Protein AF-A0A3F2UZN9-F1 (afdb_monomer)

Nearest PDB structures (foldseek):
  1ez3-assembly1_A  TM=3.327E-01  e=1.842E+00  Rattus norvegicus

Foldseek 3Di:
DDDPPPPPPFFPVVVVVQAGDDKAQPAKQFQDDVVCCVPPVPVSVVSVVPPPPQEDAQAASPPRDGDRIWGWMAHPVRRIYTHDLVVQVVRPPPVRNVNSVVRVVVVVVVVVVVVVVVVVVVQQVVCCVVPVRDHPVRVVVVVVVVVVVVLQVLLQVLLVLLCVLCVLLLVLLVVVPDPLSVVQSVSSSSNNQDDDPSLVVSLQSQLQSQLCVVPVDNDDDSSVVSSVVSSVSSVVSSVVSVVSSVVVVVPDPPD

Radius of gyration: 41.92 Å; Cα contacts (8 Å, |Δi|>4): 288; chains: 1; bounding box: 76×66×99 Å

Solvent-accessible surface area (backbone atoms only — not comparable to full-atom values): 13919 Å² total; per-residue (Å²): 136,83,79,78,82,71,79,76,75,78,52,72,53,42,81,69,68,60,38,44,72,72,63,41,58,79,41,66,50,65,62,77,60,68,69,44,43,75,79,37,49,66,61,38,50,56,58,57,68,68,57,63,87,75,54,56,73,49,44,17,78,84,78,65,47,78,32,54,56,22,38,32,34,37,19,70,73,68,37,49,39,17,31,35,69,67,62,48,58,72,62,73,47,64,69,40,39,54,46,42,52,50,41,46,50,51,57,51,49,53,51,54,49,51,53,52,52,52,53,52,47,53,52,49,51,51,35,14,69,73,55,82,70,31,40,71,67,58,50,50,48,54,51,49,52,49,51,51,50,51,52,49,52,49,28,41,52,46,5,59,73,31,41,79,62,44,38,71,50,39,54,44,28,58,72,67,71,42,70,70,31,47,54,49,36,52,35,42,50,35,45,48,77,69,57,74,71,57,32,54,49,54,29,49,52,33,6,51,50,53,15,28,69,76,63,76,33,94,63,58,70,70,24,55,55,39,23,54,53,41,28,53,52,44,52,49,32,53,52,51,36,49,52,53,51,57,56,53,61,73,68,52,76,89,124

Mean predicted aligned error: 7.28 Å

Sequence (255 aa):
MSVTDSKSRVHRWELQGLGRGPFRCEGVFRIPDRALAEWNPLAYQAELQKIPMGFGVGTCAVCGMSLVNNFLIRSTCGNTFSVGCECVKKTGDYSLIKAADLMNFVAVGERRRKAREDERQARLDQQRANNGGLTDWELQQQQLEKQQAEELNEKVRRGQAIAVVIRPIVDALSQDGGGFCKDMADLLGLGELPNGRALDICVAIYGKRDALSRTGKSRGRLYSEAKVVSKSQARQWFSEAQLILEHLDLSSPVK

Secondary structure (DSSP, 8-state):
-----------TTTTTTS--S--EEEEEEEPPPHHHHHH-HHHHHHHHTTSPTT---SB-TTT--B-SEEEEEE-TTS-EEEE-HHHHHTT--HHHHHHHHHHHHHHHHHHHHHHHHHHHHHHHHHHHHHTTT--HHHHHHHHHHHHHHHHHHHHHHHHHHHHHHHHHHHHHHHTT--HHHHHHHHHHHTT----HHHHHHHHHHHHHHHHHHHHS-SSSHHHHHHHHHHHHHHHHHHHHHHHHHHHHHHHS---

pLDDT: mean 93.85, std 9.83, range [37.38, 98.44]

Structure (mmCIF, N/CA/C/O backbone):
data_AF-A0A3F2UZN9-F1
#
_entry.id   AF-A0A3F2UZN9-F1
#
loop_
_atom_site.group_PDB
_atom_site.id
_atom_site.type_symbol
_atom_site.label_atom_id
_atom_site.label_alt_id
_atom_site.label_comp_id
_atom_site.label_asym_id
_atom_site.label_entity_id
_atom_site.label_seq_id
_atom_site.pdbx_PDB_ins_code
_atom_site.Cartn_x
_atom_site.Cartn_y
_atom_site.Cartn_z
_atom_site.occupancy
_atom_site.B_iso_or_equiv
_atom_site.auth_seq_id
_atom_site.auth_comp_id
_atom_site.auth_asym_id
_atom_site.auth_atom_id
_atom_site.pdbx_PDB_model_num
ATOM 1 N N . MET A 1 1 ? 18.667 47.718 -46.533 1.00 40.81 1 MET A N 1
ATOM 2 C CA . MET A 1 1 ? 18.654 46.601 -45.564 1.00 40.81 1 MET A CA 1
ATOM 3 C C . MET A 1 1 ? 19.395 45.442 -46.206 1.00 40.81 1 MET A C 1
ATOM 5 O O . MET A 1 1 ? 18.828 44.736 -47.028 1.00 40.81 1 MET A O 1
ATOM 9 N N . SER A 1 2 ? 20.699 45.357 -45.961 1.00 37.38 2 SER A N 1
ATOM 10 C CA . SER A 1 2 ? 21.587 44.346 -46.533 1.00 37.38 2 SER A CA 1
ATOM 11 C C . SER A 1 2 ? 21.361 43.007 -45.834 1.00 37.38 2 SER A C 1
ATOM 13 O O . SER A 1 2 ? 21.647 42.861 -44.649 1.00 37.38 2 SER A O 1
ATOM 15 N N . VAL A 1 3 ? 20.826 42.040 -46.580 1.00 46.78 3 VAL A N 1
ATOM 16 C CA . VAL A 1 3 ? 20.789 40.627 -46.197 1.00 46.78 3 VAL A CA 1
ATOM 17 C C . VAL A 1 3 ? 22.240 40.167 -46.101 1.00 46.78 3 VAL A C 1
ATOM 19 O O . VAL A 1 3 ? 22.957 40.149 -47.099 1.00 46.78 3 VAL A O 1
ATOM 22 N N . THR A 1 4 ? 22.707 39.891 -44.887 1.00 45.91 4 THR A N 1
ATOM 23 C CA . THR A 1 4 ? 24.031 39.326 -44.653 1.00 45.91 4 THR A CA 1
ATOM 24 C C . THR A 1 4 ? 24.090 37.948 -45.297 1.00 45.91 4 THR A C 1
ATOM 26 O O . THR A 1 4 ? 23.419 37.015 -44.865 1.00 45.91 4 THR A O 1
ATOM 29 N N . ASP A 1 5 ? 24.893 37.851 -46.353 1.00 46.59 5 ASP A N 1
ATOM 30 C CA . ASP A 1 5 ? 25.258 36.625 -47.052 1.00 46.59 5 ASP A CA 1
ATOM 31 C C . ASP A 1 5 ? 25.988 35.683 -46.079 1.00 46.59 5 ASP A C 1
ATOM 33 O O . ASP A 1 5 ? 27.211 35.719 -45.902 1.00 46.59 5 ASP A O 1
ATOM 37 N N . SER A 1 6 ? 25.217 34.882 -45.342 1.00 52.62 6 SER A N 1
ATOM 38 C CA . SER A 1 6 ? 25.755 33.786 -44.554 1.00 52.62 6 SER A CA 1
ATOM 39 C C . SER A 1 6 ? 26.268 32.747 -45.542 1.00 52.62 6 SER A C 1
ATOM 41 O O . SER A 1 6 ? 25.475 31.949 -46.040 1.00 52.62 6 SER A O 1
ATOM 43 N N . LYS A 1 7 ? 27.579 32.747 -45.828 1.00 53.94 7 LYS A N 1
ATOM 44 C CA . LYS A 1 7 ? 28.252 31.636 -46.520 1.00 53.94 7 LYS A CA 1
ATOM 45 C C . LYS A 1 7 ? 27.753 30.330 -45.912 1.00 53.94 7 LYS A C 1
ATOM 47 O O . LYS A 1 7 ? 28.149 29.979 -44.797 1.00 53.94 7 LYS A O 1
ATOM 52 N N . SER A 1 8 ? 26.863 29.641 -46.621 1.00 63.19 8 SER A N 1
ATOM 53 C CA . SER A 1 8 ? 26.292 28.378 -46.184 1.00 63.19 8 SER A CA 1
ATOM 54 C C . SER A 1 8 ? 27.443 27.385 -46.095 1.00 63.19 8 SER A C 1
ATOM 56 O O . SER A 1 8 ? 27.928 26.889 -47.113 1.00 63.19 8 SER A O 1
ATOM 58 N N . ARG A 1 9 ? 27.961 27.150 -44.885 1.00 82.31 9 ARG A N 1
ATOM 59 C CA . ARG A 1 9 ? 28.951 26.098 -44.666 1.00 82.31 9 ARG A CA 1
ATOM 60 C C . ARG A 1 9 ? 28.256 24.783 -44.999 1.00 82.31 9 ARG A C 1
ATOM 62 O O . ARG A 1 9 ? 27.365 24.369 -44.265 1.00 82.31 9 ARG A O 1
ATOM 69 N N . VAL A 1 10 ? 28.649 24.182 -46.122 1.00 90.25 10 VAL A N 1
ATOM 70 C CA . VAL A 1 10 ? 28.204 22.850 -46.550 1.00 90.25 10 VAL A CA 1
ATOM 71 C C . VAL A 1 10 ? 28.382 21.899 -45.371 1.00 90.25 10 VAL A C 1
ATOM 73 O O . VAL A 1 10 ? 29.459 21.847 -44.766 1.00 90.25 10 VAL A O 1
ATOM 76 N N . HIS A 1 11 ? 27.319 21.196 -44.991 1.00 93.50 11 HIS A N 1
ATOM 77 C CA . HIS A 1 11 ? 27.360 20.352 -43.802 1.00 93.50 11 HIS A CA 1
ATOM 78 C C . HIS A 1 11 ? 28.252 19.129 -44.069 1.00 93.50 11 HIS A C 1
ATOM 80 O O . HIS A 1 11 ? 28.252 18.565 -45.162 1.00 93.50 11 HIS A O 1
ATOM 86 N N . ARG A 1 12 ? 29.026 18.678 -43.073 1.00 93.50 12 ARG A N 1
ATOM 87 C CA . ARG A 1 12 ? 30.057 17.633 -43.257 1.00 93.50 12 ARG A CA 1
ATOM 88 C C . ARG A 1 12 ? 29.515 16.335 -43.864 1.00 93.50 12 ARG A C 1
ATOM 90 O O . ARG A 1 12 ? 30.210 15.678 -44.629 1.00 93.50 12 ARG A O 1
ATOM 97 N N . TRP A 1 13 ? 28.284 15.969 -43.524 1.00 96.38 13 TRP A N 1
ATOM 98 C CA . TRP A 1 13 ? 27.620 14.781 -44.070 1.00 96.38 13 TRP A CA 1
ATOM 99 C C . TRP A 1 13 ? 27.173 14.937 -45.529 1.00 96.38 13 TRP A C 1
ATOM 101 O O . TRP A 1 13 ? 27.085 13.938 -46.236 1.00 96.38 13 TRP A O 1
ATOM 111 N N . GLU A 1 14 ? 26.963 16.164 -46.012 1.00 95.94 14 GLU A N 1
ATOM 112 C CA . GLU A 1 14 ? 26.683 16.414 -47.433 1.00 95.94 14 GLU A CA 1
ATOM 113 C C . GLU A 1 14 ? 27.921 16.109 -48.280 1.00 95.94 14 GLU A C 1
ATOM 115 O O . GLU A 1 14 ? 27.813 15.465 -49.320 1.00 95.94 14 GLU A O 1
ATOM 120 N N . LEU A 1 15 ? 29.112 16.469 -47.781 1.00 94.38 15 LEU A N 1
ATOM 121 C CA . LEU A 1 15 ? 30.397 16.136 -48.414 1.00 94.38 15 LEU A CA 1
ATOM 122 C C . LEU A 1 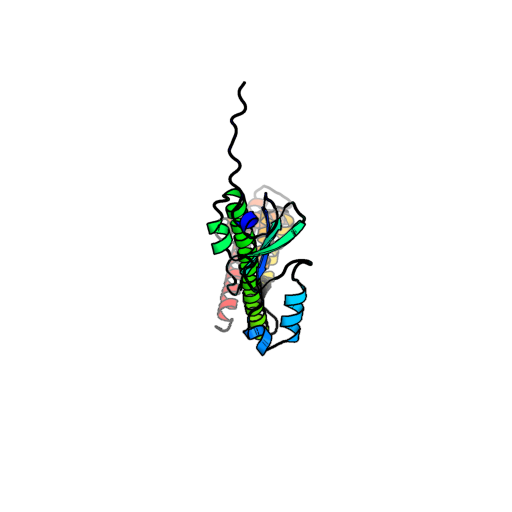15 ? 30.651 14.621 -48.488 1.00 94.38 15 LEU A C 1
ATOM 124 O O . LEU A 1 15 ? 31.446 14.172 -49.305 1.00 94.38 15 LEU A O 1
ATOM 128 N N . GLN A 1 16 ? 29.986 13.840 -47.635 1.00 94.94 16 GLN A N 1
ATOM 129 C CA . GLN A 1 16 ? 30.061 12.377 -47.608 1.00 94.94 16 GLN A CA 1
ATOM 130 C C . GLN A 1 16 ? 28.948 11.707 -48.428 1.00 94.94 16 GLN A C 1
ATOM 132 O O . GLN A 1 16 ? 28.845 10.485 -48.426 1.00 94.94 16 GLN A O 1
ATOM 137 N N . GLY A 1 17 ? 28.098 12.484 -49.109 1.00 96.19 17 GLY A N 1
ATOM 138 C CA . GLY A 1 17 ? 27.018 11.948 -49.938 1.00 96.19 17 GLY A CA 1
ATOM 139 C C . GLY A 1 17 ? 25.816 11.412 -49.154 1.00 96.19 17 GLY A C 1
ATOM 140 O O . GLY A 1 17 ? 24.977 10.727 -49.729 1.00 96.19 17 GLY A O 1
ATOM 141 N N . LEU A 1 18 ? 25.675 11.742 -47.864 1.00 96.00 18 LEU A N 1
ATOM 142 C CA . LEU A 1 18 ? 24.575 11.248 -47.019 1.00 96.00 18 LEU A CA 1
ATOM 143 C C . LEU A 1 18 ? 23.245 12.007 -47.224 1.00 96.00 18 LEU A C 1
ATOM 145 O O . LEU A 1 18 ? 22.264 11.766 -46.523 1.00 96.00 18 LEU A O 1
ATOM 149 N N . GLY A 1 19 ? 23.181 12.907 -48.209 1.00 95.44 19 GLY A N 1
ATOM 150 C CA . GLY A 1 19 ? 22.026 13.757 -48.518 1.00 95.44 19 GLY A CA 1
ATOM 151 C C . GLY A 1 19 ? 22.293 15.233 -48.227 1.00 95.44 19 GLY A C 1
ATOM 152 O O . GLY A 1 19 ? 23.431 15.609 -47.963 1.00 95.44 19 GLY A O 1
ATOM 153 N N . ARG A 1 20 ? 21.248 16.068 -48.294 1.00 95.31 20 ARG A N 1
ATOM 154 C CA . ARG A 1 20 ? 21.310 17.502 -47.955 1.00 95.31 20 ARG A CA 1
ATOM 155 C C . ARG A 1 20 ? 20.671 17.780 -46.595 1.00 95.31 20 ARG A C 1
ATOM 157 O O . ARG A 1 20 ? 19.755 17.074 -46.166 1.00 95.31 20 ARG A O 1
ATOM 164 N N . GLY A 1 21 ? 21.176 18.785 -45.897 1.00 90.88 21 GLY A N 1
ATOM 165 C CA . GLY A 1 21 ? 20.616 19.262 -44.645 1.00 90.88 21 GLY A CA 1
ATOM 166 C C . GLY A 1 21 ? 19.304 20.038 -44.845 1.00 90.88 21 GLY A C 1
ATOM 167 O O . GLY A 1 21 ? 18.877 20.285 -45.978 1.00 90.88 21 GLY A O 1
ATOM 168 N N . PRO A 1 22 ? 18.645 20.444 -43.748 1.00 94.69 22 PRO A N 1
ATOM 169 C CA . PRO A 1 22 ? 18.921 20.054 -42.361 1.00 94.69 22 PRO A CA 1
ATOM 170 C C . PRO A 1 22 ? 18.721 18.552 -42.100 1.00 94.69 22 PRO A C 1
ATOM 172 O O . PRO A 1 22 ? 17.817 17.920 -42.645 1.00 94.69 22 PRO A O 1
ATOM 175 N N . PHE A 1 23 ? 19.559 17.982 -41.238 1.00 97.06 23 PHE A N 1
ATOM 176 C CA . PHE A 1 23 ? 19.440 16.592 -40.798 1.00 97.06 23 PHE A CA 1
ATOM 177 C C . PHE A 1 23 ? 18.599 16.525 -39.523 1.00 97.06 23 PHE A C 1
ATOM 179 O O . PHE A 1 23 ? 18.677 17.413 -38.676 1.00 97.06 23 PHE A O 1
ATOM 186 N N . ARG A 1 24 ? 17.789 15.475 -39.369 1.00 97.12 24 ARG A N 1
ATOM 187 C CA . ARG A 1 24 ? 16.960 15.266 -38.174 1.00 97.12 24 ARG A CA 1
ATOM 188 C C . ARG A 1 24 ? 17.245 13.904 -37.571 1.00 97.12 24 ARG A C 1
ATOM 190 O O . ARG A 1 24 ? 17.339 12.923 -38.300 1.00 97.12 24 ARG A O 1
ATOM 197 N N . CYS A 1 25 ? 17.343 13.848 -36.247 1.00 97.25 25 CYS A N 1
ATOM 198 C CA . CYS A 1 25 ? 17.370 12.590 -35.512 1.00 97.25 25 CYS A CA 1
ATOM 199 C C . CYS A 1 25 ? 15.926 12.123 -35.285 1.00 97.25 25 CYS A C 1
ATOM 201 O O . CYS A 1 25 ? 15.195 12.751 -34.523 1.00 97.25 25 CYS A O 1
ATOM 203 N N . GLU A 1 26 ? 15.516 11.042 -35.947 1.00 95.69 26 GLU A N 1
ATOM 204 C CA . GLU A 1 26 ? 14.165 10.472 -35.825 1.00 95.69 26 GLU A CA 1
ATOM 205 C C . GLU A 1 26 ? 14.027 9.548 -34.614 1.00 95.69 26 GLU A C 1
ATOM 207 O O . GLU A 1 26 ? 12.931 9.369 -34.095 1.00 95.69 26 GLU A O 1
ATOM 212 N N . GLY A 1 27 ? 15.134 8.982 -34.133 1.00 95.56 27 GLY A N 1
ATOM 213 C CA . GLY A 1 27 ? 15.123 8.120 -32.959 1.00 95.56 27 GLY A CA 1
ATOM 214 C C . GLY A 1 27 ? 16.461 7.443 -32.705 1.00 95.56 27 GLY A C 1
ATOM 215 O O . GLY A 1 27 ? 17.464 7.721 -33.366 1.00 95.56 27 GLY A O 1
ATOM 216 N N . VAL A 1 28 ? 16.466 6.534 -31.732 1.00 96.31 28 VAL A N 1
ATOM 217 C CA . VAL A 1 28 ? 17.623 5.703 -31.393 1.00 96.31 28 VAL A CA 1
ATOM 218 C C . VAL A 1 28 ? 17.197 4.245 -31.413 1.00 96.31 28 VAL A C 1
ATOM 220 O O . VAL A 1 28 ? 16.278 3.856 -30.699 1.00 96.31 28 VAL A O 1
ATOM 223 N N . PHE A 1 29 ? 17.894 3.430 -32.197 1.00 96.19 29 PHE A N 1
ATOM 224 C CA . PHE A 1 29 ? 17.716 1.985 -32.211 1.00 96.19 29 PHE A CA 1
ATOM 225 C C . PHE A 1 29 ? 18.927 1.305 -31.575 1.00 96.19 29 PHE A C 1
ATOM 227 O O . PHE A 1 29 ? 20.070 1.542 -31.974 1.00 96.19 29 PHE A O 1
ATOM 234 N N . ARG A 1 30 ? 18.698 0.444 -30.581 1.00 94.94 30 ARG A N 1
ATOM 235 C CA . ARG A 1 30 ? 19.762 -0.378 -30.002 1.00 94.94 30 ARG A CA 1
ATOM 236 C C . ARG A 1 30 ? 19.693 -1.777 -30.587 1.00 94.94 30 ARG A C 1
ATOM 238 O O . ARG A 1 30 ? 18.665 -2.431 -30.468 1.00 94.94 30 ARG A O 1
ATOM 245 N N . ILE A 1 31 ? 20.806 -2.241 -31.140 1.00 95.50 31 ILE A N 1
ATOM 246 C CA . ILE A 1 31 ? 20.933 -3.640 -31.536 1.00 95.50 31 ILE A CA 1
ATOM 247 C C . ILE A 1 31 ? 20.859 -4.511 -30.276 1.00 95.50 31 ILE A C 1
ATOM 249 O O . ILE A 1 31 ? 21.513 -4.169 -29.279 1.00 95.50 31 ILE A O 1
ATOM 253 N N . PRO A 1 32 ? 20.061 -5.596 -30.291 1.00 94.12 32 PRO A N 1
ATOM 254 C CA . PRO A 1 32 ? 19.942 -6.483 -29.144 1.00 94.12 32 PRO A CA 1
ATOM 255 C C . PRO A 1 32 ? 21.298 -7.074 -28.756 1.00 94.12 32 PRO A C 1
ATOM 257 O O . PRO A 1 32 ? 22.225 -7.136 -29.566 1.00 94.12 32 PRO A O 1
ATOM 260 N N . ASP A 1 33 ? 21.424 -7.491 -27.501 1.00 93.00 33 ASP A N 1
ATOM 261 C CA . ASP A 1 33 ? 22.681 -8.046 -27.006 1.00 93.00 33 ASP A CA 1
ATOM 262 C C . ASP A 1 33 ? 23.048 -9.341 -27.745 1.00 93.00 33 ASP A C 1
ATOM 264 O O . ASP A 1 33 ? 22.178 -10.129 -28.123 1.00 93.00 33 ASP A O 1
ATOM 268 N N . ARG A 1 34 ? 24.347 -9.590 -27.909 1.00 93.00 34 ARG A N 1
ATOM 269 C CA . ARG A 1 34 ? 24.861 -10.822 -28.509 1.00 93.00 34 ARG A CA 1
ATOM 270 C C . ARG A 1 34 ? 24.465 -12.048 -27.687 1.00 93.00 34 ARG A C 1
ATOM 272 O O . ARG A 1 34 ? 24.142 -13.078 -28.268 1.00 93.00 34 ARG A O 1
ATOM 279 N N . ALA A 1 35 ? 24.402 -11.914 -26.363 1.00 93.69 35 ALA A N 1
ATOM 280 C CA . ALA A 1 35 ? 23.934 -12.984 -25.485 1.00 93.69 35 ALA A CA 1
ATOM 281 C C . ALA A 1 35 ? 22.506 -13.448 -25.836 1.00 93.69 35 ALA A C 1
ATOM 283 O O . ALA A 1 35 ? 22.206 -14.639 -25.767 1.00 93.69 35 ALA A O 1
ATOM 284 N N . LEU A 1 36 ? 21.632 -12.529 -26.276 1.00 92.69 36 LEU A N 1
ATOM 285 C CA . LEU A 1 36 ? 20.284 -12.886 -26.721 1.00 92.69 36 LEU A CA 1
ATOM 286 C C . LEU A 1 36 ? 20.322 -13.710 -28.013 1.00 92.69 36 LEU A C 1
ATOM 288 O O . LEU A 1 36 ? 19.548 -14.651 -28.139 1.00 92.69 36 LEU A O 1
ATOM 292 N N . ALA A 1 37 ? 21.225 -13.392 -28.945 1.00 93.88 37 ALA A N 1
ATOM 293 C CA . ALA A 1 37 ? 21.392 -14.165 -30.177 1.00 93.88 37 ALA A CA 1
ATOM 294 C C . ALA A 1 37 ? 21.846 -15.606 -29.901 1.00 93.88 37 ALA A C 1
ATOM 296 O O . ALA A 1 37 ? 21.392 -16.528 -30.571 1.00 93.88 37 ALA A O 1
ATOM 297 N N . GLU A 1 38 ? 22.727 -15.788 -28.915 1.00 95.88 38 GLU A N 1
ATOM 298 C CA . GLU A 1 38 ? 23.272 -17.096 -28.539 1.00 95.88 38 GLU A CA 1
ATOM 299 C C . GLU A 1 38 ? 22.237 -17.958 -27.804 1.00 95.88 38 GLU A C 1
ATOM 301 O O . GLU A 1 38 ? 22.102 -19.143 -28.101 1.00 95.88 38 GLU A O 1
ATOM 306 N N . TRP A 1 39 ? 21.476 -17.371 -26.874 1.00 96.06 39 TRP A N 1
ATOM 307 C CA . TRP A 1 39 ? 20.500 -18.111 -26.068 1.00 96.06 39 TRP A CA 1
ATOM 308 C C . TRP A 1 39 ? 19.140 -18.291 -26.761 1.00 96.06 39 TRP A C 1
ATOM 310 O O . TRP A 1 39 ? 18.504 -19.334 -26.616 1.00 96.06 39 TRP A O 1
ATOM 320 N N . ASN A 1 40 ? 18.675 -17.288 -27.514 1.00 96.44 40 ASN A N 1
ATOM 321 C CA . ASN A 1 40 ? 17.385 -17.314 -28.204 1.00 96.44 40 ASN A CA 1
ATOM 322 C C . ASN A 1 40 ? 17.446 -16.553 -29.548 1.00 96.44 40 ASN A C 1
ATOM 324 O O . ASN A 1 40 ? 17.040 -15.385 -29.634 1.00 96.44 40 ASN A O 1
ATOM 328 N N . PRO A 1 41 ? 17.910 -17.212 -30.627 1.00 95.44 41 PRO A N 1
ATOM 329 C CA . PRO A 1 41 ? 18.102 -16.569 -31.927 1.00 95.44 41 PRO A CA 1
ATOM 330 C C . PRO A 1 41 ? 16.796 -16.049 -32.547 1.00 95.44 41 PRO A C 1
ATOM 332 O O . PRO A 1 41 ? 16.810 -15.028 -33.234 1.00 95.44 41 PRO A O 1
ATOM 335 N N . LEU A 1 42 ? 15.657 -16.696 -32.272 1.00 96.44 42 LEU A N 1
ATOM 336 C CA . LEU A 1 42 ? 14.349 -16.242 -32.757 1.00 96.44 42 LEU A CA 1
ATOM 337 C C . LEU A 1 42 ? 13.932 -14.921 -32.101 1.00 96.44 42 LEU A C 1
ATOM 339 O O . LEU A 1 42 ? 13.495 -14.004 -32.796 1.00 96.44 42 LEU A O 1
ATOM 343 N N . ALA A 1 43 ? 14.110 -14.788 -30.782 1.00 93.94 43 ALA A N 1
ATOM 344 C CA . ALA A 1 43 ? 13.839 -13.534 -30.078 1.00 93.94 43 ALA A CA 1
ATOM 345 C C . ALA A 1 43 ? 14.764 -12.409 -30.562 1.00 93.94 43 ALA A C 1
ATOM 347 O O . ALA A 1 43 ? 14.314 -11.286 -30.780 1.00 93.94 43 ALA A O 1
ATOM 348 N N . TYR A 1 44 ? 16.041 -12.719 -30.799 1.00 95.94 44 TYR A N 1
ATOM 349 C CA . TYR A 1 44 ? 16.986 -11.770 -31.379 1.00 95.94 44 TYR A CA 1
ATOM 350 C C . TYR A 1 44 ? 16.528 -11.265 -32.756 1.00 95.94 44 TYR A C 1
ATOM 352 O O . TYR A 1 44 ? 16.493 -10.056 -32.996 1.00 95.94 44 TYR A O 1
ATOM 360 N N . GLN A 1 45 ? 16.120 -12.174 -33.649 1.00 95.44 45 GLN A N 1
ATOM 361 C CA . GLN A 1 45 ? 15.610 -11.813 -34.972 1.00 95.44 45 GLN A CA 1
ATOM 362 C C . GLN A 1 45 ? 14.319 -10.986 -34.885 1.00 95.44 45 GLN A C 1
ATOM 364 O O . GLN A 1 45 ? 14.174 -10.010 -35.619 1.00 95.44 45 GLN A O 1
ATOM 369 N N . ALA A 1 46 ? 13.411 -11.325 -33.967 1.00 96.06 46 ALA A N 1
ATOM 370 C CA . ALA A 1 46 ? 12.185 -10.566 -33.737 1.00 96.06 46 ALA A CA 1
ATOM 371 C C . ALA A 1 46 ? 12.466 -9.131 -33.251 1.00 96.06 46 ALA A C 1
ATOM 373 O O . ALA A 1 46 ? 11.807 -8.191 -33.688 1.00 96.06 46 ALA A O 1
ATOM 374 N N . GLU A 1 47 ? 13.466 -8.925 -32.389 1.00 94.75 47 GLU A N 1
ATOM 375 C CA . GLU A 1 47 ? 13.882 -7.577 -31.983 1.00 94.75 47 GLU A CA 1
ATOM 376 C C . GLU A 1 47 ? 14.509 -6.789 -33.144 1.00 94.75 47 GLU A C 1
ATOM 378 O O . GLU A 1 47 ? 14.247 -5.595 -33.290 1.00 94.75 47 GLU A O 1
ATOM 383 N N . LEU A 1 48 ? 15.287 -7.441 -34.015 1.00 94.50 48 LEU A N 1
ATOM 384 C CA . LEU A 1 48 ? 15.809 -6.799 -35.227 1.00 94.50 48 LEU A CA 1
ATOM 385 C C . LEU A 1 48 ? 14.700 -6.424 -36.219 1.00 94.50 48 LEU A C 1
ATOM 387 O O . LEU A 1 48 ? 14.807 -5.407 -36.894 1.00 94.50 48 LEU A O 1
ATOM 391 N N . GLN A 1 49 ? 13.595 -7.165 -36.287 1.00 94.94 49 GLN A N 1
ATOM 392 C CA . GLN A 1 49 ? 12.453 -6.779 -37.128 1.00 94.94 49 GLN A CA 1
ATOM 393 C C . GLN A 1 49 ? 11.785 -5.467 -36.683 1.00 94.94 49 GLN A C 1
ATOM 395 O O . GLN A 1 49 ? 11.045 -4.870 -37.461 1.00 94.94 49 GLN A O 1
ATOM 400 N N . LYS A 1 50 ? 12.071 -4.974 -35.469 1.00 94.44 50 LYS A N 1
ATOM 401 C CA . LYS A 1 50 ? 11.584 -3.675 -34.975 1.00 94.44 50 LYS A CA 1
ATOM 402 C C . LYS A 1 50 ? 12.383 -2.481 -35.504 1.00 94.44 50 LYS A C 1
ATOM 404 O O . LYS A 1 50 ? 12.059 -1.345 -35.159 1.00 94.44 50 LYS A O 1
ATOM 409 N N . ILE A 1 51 ? 13.433 -2.706 -36.301 1.00 94.56 51 ILE A N 1
ATOM 410 C CA . ILE A 1 51 ? 14.171 -1.621 -36.957 1.00 94.56 51 ILE A CA 1
ATOM 411 C C . ILE A 1 51 ? 13.194 -0.826 -37.837 1.00 94.56 51 ILE A C 1
ATOM 413 O O . ILE A 1 51 ? 12.519 -1.420 -38.681 1.00 94.56 51 ILE A O 1
ATOM 417 N N . PRO A 1 52 ? 13.119 0.510 -37.693 1.00 93.44 52 PRO A N 1
ATOM 418 C CA . PRO A 1 52 ? 12.283 1.323 -38.564 1.00 93.44 52 PRO A CA 1
ATOM 419 C C . PRO A 1 52 ? 12.663 1.141 -40.037 1.00 93.44 52 PRO A C 1
ATOM 421 O O . PRO A 1 52 ? 13.840 1.180 -40.404 1.00 93.44 52 PRO A O 1
ATOM 424 N N . MET A 1 53 ? 11.654 0.947 -40.887 1.00 93.44 53 MET A N 1
ATOM 425 C CA . MET A 1 53 ? 11.853 0.680 -42.310 1.00 93.44 53 MET A CA 1
ATOM 426 C C . MET A 1 53 ? 12.691 1.784 -42.978 1.00 93.44 53 MET A C 1
ATOM 428 O O . MET A 1 53 ? 12.461 2.974 -42.764 1.00 93.44 53 MET A O 1
ATOM 432 N N . GLY A 1 54 ? 13.656 1.377 -43.807 1.00 92.69 54 GLY A N 1
ATOM 433 C CA . GLY A 1 54 ? 14.537 2.283 -44.550 1.00 92.69 54 GLY A CA 1
ATOM 434 C C . GLY A 1 54 ? 15.840 2.651 -43.835 1.00 92.69 54 GLY A C 1
ATOM 435 O O . GLY A 1 54 ? 16.682 3.312 -44.437 1.00 92.69 54 GLY A O 1
ATOM 436 N N . PHE A 1 55 ? 16.062 2.216 -42.593 1.00 96.19 55 PHE A N 1
ATOM 437 C CA . PHE A 1 55 ? 17.326 2.453 -41.893 1.00 96.19 55 PHE A CA 1
ATOM 438 C C . PHE A 1 55 ? 18.250 1.235 -41.931 1.00 96.19 55 PHE A C 1
ATOM 440 O O . PHE A 1 55 ? 17.876 0.142 -41.515 1.00 96.19 55 PHE A O 1
ATOM 447 N N . GLY A 1 56 ? 19.498 1.444 -42.359 1.00 93.62 56 GLY A N 1
ATOM 448 C CA . GLY A 1 56 ? 20.590 0.510 -42.084 1.00 93.62 56 GLY A CA 1
ATOM 449 C C . GLY A 1 56 ? 21.137 0.747 -40.676 1.00 93.62 56 GLY A C 1
ATOM 450 O O . GLY A 1 56 ? 21.490 1.881 -40.348 1.00 93.62 56 GLY A O 1
ATOM 451 N N . VAL A 1 57 ? 21.207 -0.294 -39.845 1.00 95.50 57 VAL A N 1
ATOM 452 C CA . VAL A 1 57 ? 21.747 -0.241 -38.473 1.00 95.50 57 VAL A CA 1
ATOM 453 C C . VAL A 1 57 ? 22.919 -1.206 -38.310 1.00 95.50 57 VAL A C 1
ATOM 455 O O . VAL A 1 57 ? 23.036 -2.183 -39.043 1.00 95.50 57 VAL A O 1
ATOM 458 N N . GLY A 1 58 ? 23.786 -0.939 -37.335 1.00 94.75 58 GLY A N 1
ATOM 459 C CA . GLY A 1 58 ? 24.895 -1.813 -36.939 1.00 94.75 58 GLY A CA 1
ATOM 460 C C . GLY A 1 58 ? 26.265 -1.336 -37.371 1.00 94.75 58 GLY A C 1
ATOM 461 O O . GLY A 1 58 ? 27.252 -1.678 -36.723 1.00 94.75 58 GLY A O 1
ATOM 462 N N . THR A 1 59 ? 26.331 -0.451 -38.359 1.00 97.56 59 THR A N 1
ATOM 463 C CA . THR A 1 59 ? 27.569 0.193 -38.792 1.00 97.56 59 THR A CA 1
ATOM 464 C C . THR A 1 59 ? 27.314 1.673 -39.033 1.00 97.56 59 THR A C 1
ATOM 466 O O . THR A 1 59 ? 26.344 2.049 -39.684 1.00 97.56 59 THR A O 1
ATOM 469 N N . CYS A 1 60 ? 28.186 2.528 -38.505 1.00 98.06 60 CYS A N 1
ATOM 470 C CA . CYS A 1 60 ? 28.081 3.970 -38.676 1.00 98.06 60 CYS A CA 1
ATOM 471 C C . CYS A 1 60 ? 28.301 4.362 -40.140 1.00 98.06 60 CYS A C 1
ATOM 473 O O . CYS A 1 60 ? 29.386 4.130 -40.671 1.00 98.06 60 CYS A O 1
ATOM 475 N N . ALA A 1 61 ? 27.342 5.056 -40.755 1.00 97.94 61 ALA A N 1
ATOM 476 C CA . ALA A 1 61 ? 27.458 5.518 -42.142 1.00 97.94 61 ALA A CA 1
ATOM 477 C C . ALA A 1 61 ? 28.596 6.538 -42.370 1.00 97.94 61 ALA A C 1
ATOM 479 O O . ALA A 1 61 ? 29.010 6.762 -43.501 1.00 97.94 61 ALA A O 1
ATOM 480 N N . VAL A 1 62 ? 29.106 7.161 -41.299 1.00 97.12 62 VAL A N 1
ATOM 481 C CA . VAL A 1 62 ? 30.132 8.218 -41.361 1.00 97.12 62 VAL A CA 1
ATOM 482 C C . VAL A 1 62 ? 31.545 7.674 -41.161 1.00 97.12 62 VAL A C 1
ATOM 484 O O . VAL A 1 62 ? 32.467 8.094 -41.852 1.00 97.12 62 VAL A O 1
ATOM 487 N N . CYS A 1 63 ? 31.745 6.797 -40.173 1.00 97.25 63 CYS A N 1
ATOM 488 C CA . CYS A 1 63 ? 33.077 6.303 -39.798 1.00 97.25 63 CYS A CA 1
ATOM 489 C C . CYS A 1 63 ? 33.262 4.790 -39.962 1.00 97.25 63 CYS A C 1
ATOM 491 O O . CYS A 1 63 ? 34.351 4.298 -39.691 1.00 97.25 63 CYS A O 1
ATOM 493 N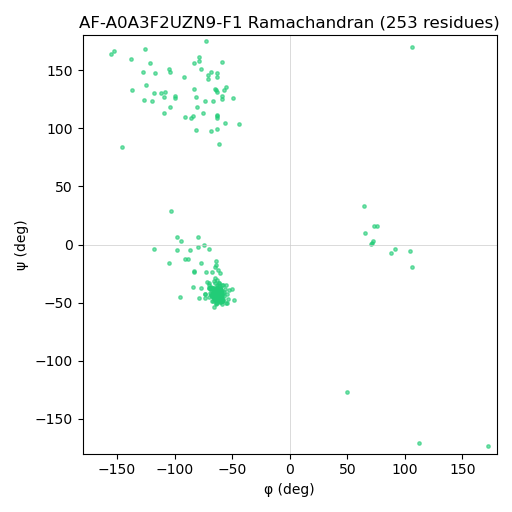 N . GLY A 1 64 ? 32.221 4.042 -40.339 1.00 96.88 64 GLY A N 1
ATOM 494 C CA . GLY A 1 64 ? 32.294 2.592 -40.536 1.00 96.88 64 GLY A CA 1
ATOM 495 C C . GLY A 1 64 ? 32.429 1.756 -39.257 1.00 96.88 64 GLY A C 1
ATOM 496 O O . GLY A 1 64 ? 32.507 0.536 -39.336 1.00 96.88 64 GLY A O 1
ATOM 497 N N . MET A 1 65 ? 32.453 2.366 -38.067 1.00 97.62 65 MET A N 1
ATOM 498 C CA . MET A 1 65 ? 32.538 1.614 -36.810 1.00 97.62 65 MET A CA 1
ATOM 499 C C . MET A 1 65 ? 31.232 0.874 -36.512 1.00 97.62 65 MET A C 1
ATOM 501 O O . MET A 1 65 ? 30.146 1.395 -36.773 1.00 97.62 65 MET A O 1
ATOM 505 N N . SER A 1 66 ? 31.334 -0.308 -35.905 1.00 96.31 66 SER A N 1
ATOM 506 C CA . SER A 1 66 ? 30.181 -1.073 -35.430 1.00 96.31 66 SER A CA 1
ATOM 507 C C . SER A 1 66 ? 29.447 -0.340 -34.304 1.00 96.31 66 SER A C 1
ATOM 509 O O . SER A 1 66 ? 30.075 0.138 -33.356 1.00 96.31 66 SER A O 1
ATOM 511 N N . LEU A 1 67 ? 28.119 -0.276 -34.384 1.00 96.19 67 LEU A N 1
ATOM 512 C CA . LEU A 1 67 ? 27.277 0.483 -33.464 1.00 96.19 67 LEU A CA 1
ATOM 513 C C . LEU A 1 67 ? 26.288 -0.412 -32.727 1.00 96.19 67 LEU A C 1
ATOM 515 O O . LEU A 1 67 ? 25.418 -1.033 -33.332 1.00 96.19 67 LEU A O 1
ATOM 519 N N . VAL A 1 68 ? 26.342 -0.366 -31.396 1.00 94.38 68 VAL A N 1
ATOM 520 C CA . VAL A 1 68 ? 25.277 -0.927 -30.554 1.00 94.38 68 VAL A CA 1
ATOM 521 C C . VAL A 1 68 ? 24.088 0.031 -30.495 1.00 94.38 68 VAL A C 1
ATOM 523 O O . VAL A 1 68 ? 22.955 -0.395 -30.681 1.00 94.38 68 VAL A O 1
ATOM 526 N N . ASN A 1 69 ? 24.332 1.329 -30.279 1.00 94.75 69 ASN A N 1
ATOM 527 C CA . ASN A 1 69 ? 23.298 2.368 -30.293 1.00 94.75 69 ASN A CA 1
ATOM 528 C C . ASN A 1 69 ? 23.392 3.168 -31.597 1.00 94.75 69 ASN A C 1
ATOM 530 O O . ASN A 1 69 ? 24.404 3.817 -31.863 1.00 94.75 69 ASN A O 1
ATOM 534 N N . ASN A 1 70 ? 22.327 3.116 -32.387 1.00 97.56 70 ASN A N 1
ATOM 535 C CA . ASN A 1 70 ? 22.232 3.670 -33.728 1.00 97.56 70 ASN A CA 1
ATOM 536 C C . ASN A 1 70 ? 21.297 4.878 -33.687 1.00 97.56 70 ASN A C 1
ATOM 538 O O . ASN A 1 70 ? 20.103 4.723 -33.442 1.00 97.56 70 ASN A O 1
ATOM 542 N N . PHE A 1 71 ? 21.828 6.077 -33.913 1.00 97.75 71 PHE A N 1
ATOM 543 C CA . PHE A 1 71 ? 21.015 7.282 -34.072 1.00 97.75 71 PHE A CA 1
ATOM 544 C C . PHE A 1 71 ? 20.485 7.308 -35.497 1.00 97.75 71 PHE A C 1
ATOM 546 O O . PHE A 1 71 ? 21.275 7.315 -36.440 1.00 97.75 71 PHE A O 1
ATOM 553 N N . LEU A 1 72 ? 19.165 7.275 -35.642 1.00 97.88 72 LEU A N 1
ATOM 554 C CA . LEU A 1 72 ? 18.476 7.194 -36.922 1.00 97.88 72 LEU A CA 1
ATOM 555 C C . LEU A 1 72 ? 18.311 8.604 -37.480 1.00 97.88 72 LEU A C 1
ATOM 557 O O . LEU A 1 72 ? 17.557 9.406 -36.929 1.00 97.88 72 LEU A O 1
ATOM 561 N N . ILE A 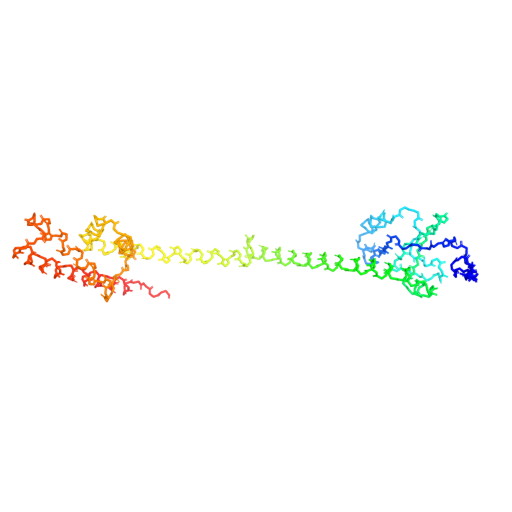1 73 ? 19.052 8.924 -38.536 1.00 98.12 73 ILE A N 1
ATOM 562 C CA . ILE A 1 73 ? 19.088 10.260 -39.125 1.00 98.12 73 ILE A CA 1
ATOM 563 C C . ILE A 1 73 ? 18.359 10.263 -40.464 1.00 98.12 73 ILE A C 1
ATOM 565 O O . ILE A 1 73 ? 18.647 9.439 -41.334 1.00 98.12 73 ILE A O 1
ATOM 569 N N . ARG A 1 74 ? 17.470 11.240 -40.654 1.00 98.00 74 ARG A N 1
ATOM 570 C CA . ARG A 1 74 ? 16.852 11.540 -41.947 1.00 98.00 74 ARG A CA 1
ATOM 571 C C . ARG A 1 74 ? 17.338 12.884 -42.486 1.00 98.00 74 ARG A C 1
ATOM 573 O O . ARG A 1 74 ? 17.330 13.898 -41.786 1.00 98.00 74 ARG A O 1
ATOM 580 N N . SER A 1 75 ? 17.759 12.878 -43.745 1.00 97.38 75 SER A N 1
ATOM 581 C CA . SER A 1 75 ? 18.052 14.068 -44.549 1.00 97.38 75 SER A CA 1
ATOM 582 C C . SER A 1 75 ? 16.767 14.640 -45.160 1.00 97.38 75 SER A C 1
ATOM 584 O O . SER A 1 75 ? 15.808 13.908 -45.408 1.00 97.38 75 SER A O 1
ATOM 586 N N . THR A 1 76 ? 16.746 15.934 -45.491 1.00 95.94 76 THR A N 1
ATOM 587 C CA . THR A 1 76 ? 15.636 16.539 -46.255 1.00 95.94 76 THR A CA 1
ATOM 588 C C . THR A 1 76 ? 15.434 15.927 -47.637 1.00 95.94 76 THR A C 1
ATOM 590 O O . THR A 1 76 ? 14.319 15.953 -48.147 1.00 95.94 76 THR A O 1
ATOM 593 N N . CYS A 1 77 ? 16.472 15.324 -48.222 1.00 94.31 77 CYS A N 1
ATOM 594 C CA . CYS A 1 77 ? 16.379 14.593 -49.487 1.00 94.31 77 CYS A CA 1
ATOM 595 C C . CYS A 1 77 ? 15.697 13.221 -49.355 1.00 94.31 77 CYS A C 1
ATOM 597 O O . CYS A 1 77 ? 15.599 12.504 -50.342 1.00 94.31 77 CYS A O 1
ATOM 599 N N . GLY A 1 78 ? 15.271 12.828 -48.151 1.00 94.69 78 GLY A N 1
ATOM 600 C CA . GLY A 1 78 ? 14.651 11.530 -47.888 1.00 94.69 78 GLY A CA 1
ATOM 601 C C . GLY A 1 78 ? 15.640 10.411 -47.558 1.00 94.69 78 GLY A C 1
ATOM 602 O O . GLY A 1 78 ? 15.200 9.350 -47.126 1.00 94.69 78 GLY A O 1
ATOM 603 N N . ASN A 1 79 ? 16.951 10.651 -47.681 1.00 97.00 79 ASN A N 1
ATOM 604 C CA . ASN A 1 79 ? 17.973 9.673 -47.306 1.00 97.00 79 ASN A CA 1
ATOM 605 C C . ASN A 1 79 ? 17.912 9.373 -45.805 1.00 97.00 79 ASN A C 1
ATOM 607 O O . ASN A 1 79 ? 17.905 10.288 -44.976 1.00 97.00 79 ASN A O 1
ATOM 611 N N . THR A 1 80 ? 17.916 8.088 -45.474 1.00 97.75 80 THR A N 1
ATOM 612 C CA . THR A 1 80 ? 17.895 7.556 -44.112 1.00 97.75 80 THR A CA 1
ATOM 613 C C . THR A 1 80 ? 19.160 6.759 -43.854 1.00 97.75 80 THR A C 1
ATOM 615 O O . THR A 1 80 ? 19.556 5.908 -44.647 1.00 97.75 80 THR A O 1
ATOM 618 N N . PHE A 1 81 ? 19.822 7.035 -42.739 1.00 97.88 81 PHE A N 1
ATOM 619 C CA . PHE A 1 81 ? 21.048 6.347 -42.352 1.00 97.88 81 PHE A CA 1
ATOM 620 C C . PHE A 1 81 ? 21.195 6.344 -40.834 1.00 97.88 81 PHE A C 1
ATOM 622 O O . PHE A 1 81 ? 20.487 7.069 -40.132 1.00 97.88 81 PHE A O 1
ATOM 629 N N . SER A 1 82 ? 22.107 5.525 -40.311 1.00 98.06 82 SER A N 1
ATOM 630 C CA . SER A 1 82 ? 22.425 5.531 -38.886 1.00 98.06 82 SER A CA 1
ATOM 631 C C . SER A 1 82 ? 23.865 5.936 -38.602 1.00 98.06 82 SER A C 1
ATOM 633 O O . SER A 1 82 ? 24.787 5.691 -39.385 1.00 98.06 82 SER A O 1
ATOM 635 N N . VAL A 1 83 ? 24.055 6.595 -37.462 1.00 98.31 83 VAL A N 1
ATOM 636 C CA . VAL A 1 83 ? 25.367 7.035 -36.979 1.00 98.31 83 VAL A CA 1
ATOM 637 C C . VAL A 1 83 ? 25.510 6.799 -35.480 1.00 98.31 83 VAL A C 1
ATOM 639 O O . VAL A 1 83 ? 24.526 6.662 -34.754 1.00 98.31 83 VAL A O 1
ATOM 642 N N . GLY A 1 84 ? 26.753 6.755 -35.001 1.00 97.31 84 GLY A N 1
ATOM 643 C CA . GLY A 1 84 ? 27.044 6.726 -33.568 1.00 97.31 84 GLY A CA 1
ATOM 644 C C . GLY A 1 84 ? 26.936 8.118 -32.945 1.00 97.31 84 GLY A C 1
ATOM 645 O O . GLY A 1 84 ? 27.107 9.123 -33.639 1.00 97.31 84 GLY A O 1
ATOM 646 N N . CYS A 1 85 ? 26.733 8.185 -31.624 1.00 95.69 85 CYS A N 1
ATOM 647 C CA . CYS A 1 85 ? 26.650 9.452 -30.879 1.00 95.69 85 CYS A CA 1
ATOM 648 C C . CYS A 1 85 ? 27.855 10.367 -31.139 1.00 95.69 85 CYS A C 1
ATOM 650 O O . CYS A 1 85 ? 27.705 11.574 -31.305 1.00 95.69 85 CYS A O 1
ATOM 652 N N . GLU A 1 86 ? 29.050 9.789 -31.228 1.00 96.69 86 GLU A N 1
ATOM 653 C CA . GLU A 1 86 ? 30.285 10.533 -31.454 1.00 96.69 86 GLU A CA 1
ATOM 654 C C . GLU A 1 86 ? 30.320 11.197 -32.839 1.00 96.69 86 GLU A C 1
ATOM 656 O O . GLU A 1 86 ? 30.772 12.332 -32.984 1.00 96.69 86 GLU A O 1
ATOM 661 N N . CYS A 1 87 ? 29.787 10.529 -33.866 1.00 97.56 87 CYS A N 1
ATOM 662 C CA . CYS A 1 87 ? 29.671 11.106 -35.205 1.00 97.56 87 CYS A CA 1
ATOM 663 C C . CYS A 1 87 ? 28.630 12.225 -35.263 1.00 97.56 87 CYS A C 1
ATOM 665 O O . CYS A 1 87 ? 28.851 13.184 -35.999 1.00 97.56 87 CYS A O 1
ATOM 667 N N . VAL A 1 88 ? 27.552 12.147 -34.470 1.00 97.06 88 VAL A N 1
ATOM 668 C CA . VAL A 1 88 ? 26.598 13.258 -34.306 1.00 97.06 88 VAL A CA 1
ATOM 669 C C . VAL A 1 88 ? 27.288 14.457 -33.656 1.00 97.06 88 VAL A C 1
ATOM 671 O O . VAL A 1 88 ? 27.210 15.560 -34.185 1.00 97.06 88 VAL A O 1
ATOM 674 N N . LYS A 1 89 ? 28.040 14.258 -32.568 1.00 96.69 89 LYS A N 1
ATOM 675 C CA . LYS A 1 89 ? 28.768 15.342 -31.878 1.00 96.69 89 LYS A CA 1
ATOM 676 C C . LYS A 1 89 ? 29.798 16.029 -32.775 1.00 96.69 89 LYS A C 1
ATOM 678 O O . LYS A 1 89 ? 29.921 17.251 -32.760 1.00 96.69 89 LYS A O 1
ATOM 683 N N . LYS A 1 90 ? 30.483 15.257 -33.623 1.00 96.19 90 LYS A N 1
ATOM 684 C CA . LYS A 1 90 ? 31.476 15.754 -34.592 1.00 96.19 90 LYS A CA 1
ATOM 685 C C . LYS A 1 90 ? 30.887 16.550 -35.766 1.00 96.19 90 LYS A C 1
ATOM 687 O O . LYS A 1 90 ? 31.667 17.050 -36.578 1.00 96.19 90 LYS A O 1
ATOM 692 N N . THR A 1 91 ? 29.560 16.668 -35.885 1.00 94.12 91 THR A N 1
ATOM 693 C CA . THR A 1 91 ? 28.924 17.533 -36.898 1.00 94.12 91 THR A CA 1
ATOM 694 C C . THR A 1 91 ? 29.080 19.017 -36.581 1.00 94.12 91 THR A C 1
ATOM 696 O O . THR A 1 91 ? 29.184 19.823 -37.501 1.00 94.12 91 THR A O 1
ATOM 699 N N . GLY A 1 92 ? 29.106 19.378 -35.293 1.00 92.19 92 GLY A N 1
ATOM 700 C CA . GLY A 1 92 ? 28.989 20.768 -34.850 1.00 92.19 92 GLY A CA 1
ATOM 701 C C . GLY A 1 92 ? 27.580 21.361 -35.009 1.00 92.19 92 GLY A C 1
ATOM 702 O O . GLY A 1 92 ? 27.395 22.536 -34.698 1.00 92.19 92 GLY A O 1
ATOM 703 N N . ASP A 1 93 ? 26.587 20.582 -35.454 1.00 94.25 93 ASP A N 1
ATOM 704 C CA . ASP A 1 93 ? 25.189 21.014 -35.526 1.00 94.25 93 ASP A CA 1
ATOM 705 C C . ASP A 1 93 ? 24.536 20.875 -34.146 1.00 94.25 93 ASP A C 1
ATOM 707 O O . ASP A 1 93 ? 24.106 19.797 -33.728 1.00 94.25 93 ASP A O 1
ATOM 711 N N . TYR A 1 94 ? 24.468 21.991 -33.420 1.00 94.81 94 TYR A N 1
ATOM 712 C CA . TYR A 1 94 ? 23.918 22.026 -32.066 1.00 94.81 94 TYR A CA 1
ATOM 713 C C . TYR A 1 94 ? 22.459 21.550 -31.998 1.00 94.81 94 TYR A C 1
ATOM 715 O O . TYR A 1 94 ? 22.066 20.904 -31.025 1.00 94.81 94 TYR A O 1
ATOM 723 N N . SER A 1 95 ? 21.657 21.840 -33.027 1.00 94.50 95 SER A N 1
ATOM 724 C CA . SER A 1 95 ? 20.243 21.458 -33.053 1.00 94.50 95 SER A CA 1
ATOM 725 C C . SER A 1 95 ? 20.086 19.941 -33.156 1.00 94.50 95 SER A C 1
ATOM 727 O O . SER A 1 95 ? 19.318 19.337 -32.401 1.00 94.50 95 SER A O 1
ATOM 729 N N . LEU A 1 96 ? 20.896 19.319 -34.014 1.00 95.50 96 LEU A N 1
ATOM 730 C CA . LEU A 1 96 ? 20.924 17.878 -34.198 1.00 95.50 96 LEU A CA 1
ATOM 731 C C . LEU A 1 96 ? 21.489 17.156 -32.971 1.00 95.50 96 LEU A C 1
ATOM 733 O O . LEU A 1 96 ? 20.916 16.156 -32.540 1.00 95.50 96 LEU A O 1
ATOM 737 N N . ILE A 1 97 ? 22.575 17.673 -32.386 1.00 96.88 97 ILE A N 1
ATOM 738 C CA . ILE A 1 97 ? 23.179 17.119 -31.165 1.00 96.88 97 ILE A CA 1
ATOM 739 C C . ILE A 1 97 ? 22.159 17.121 -30.026 1.00 96.88 97 ILE A C 1
ATOM 741 O O . ILE A 1 97 ? 21.933 16.085 -29.405 1.00 96.88 97 ILE A O 1
ATOM 745 N N . LYS A 1 98 ? 21.477 18.250 -29.799 1.00 96.75 98 LYS A N 1
ATOM 746 C CA . LYS A 1 98 ? 20.460 18.366 -28.747 1.00 96.75 98 LYS A CA 1
ATOM 747 C C . LYS A 1 98 ? 19.290 17.402 -28.967 1.00 96.75 98 LYS A C 1
ATOM 749 O O . LYS A 1 98 ? 18.821 16.791 -28.008 1.00 96.75 98 LYS A O 1
ATOM 754 N N . ALA A 1 99 ? 18.828 17.248 -30.210 1.00 95.25 99 ALA A N 1
ATOM 755 C CA . ALA A 1 99 ? 17.770 16.296 -30.546 1.00 95.25 99 ALA A CA 1
ATOM 756 C C . ALA A 1 99 ? 18.207 14.842 -30.293 1.00 95.25 99 ALA A C 1
ATOM 758 O O . ALA A 1 99 ? 17.462 14.070 -29.691 1.00 95.25 99 ALA A O 1
ATOM 759 N N . ALA A 1 100 ? 19.427 14.481 -30.695 1.00 94.94 100 ALA A N 1
ATOM 760 C CA . ALA A 1 100 ? 19.990 13.155 -30.465 1.00 94.94 100 ALA A CA 1
ATOM 761 C C . ALA A 1 100 ? 20.146 12.848 -28.966 1.00 94.94 100 ALA A C 1
ATOM 763 O O . ALA A 1 100 ? 19.714 11.790 -28.504 1.00 94.94 100 ALA A O 1
ATOM 764 N N . ASP A 1 101 ? 20.701 13.782 -28.191 1.00 94.88 101 ASP A N 1
ATOM 765 C CA . ASP A 1 101 ? 20.873 13.616 -26.747 1.00 94.88 101 ASP A CA 1
ATOM 766 C C . ASP A 1 101 ? 19.524 13.441 -26.033 1.00 94.88 101 ASP A C 1
ATOM 768 O O . ASP A 1 101 ? 19.395 12.556 -25.184 1.00 94.88 101 ASP A O 1
ATOM 772 N N . LEU A 1 102 ? 18.498 14.211 -26.422 1.00 94.38 102 LEU A N 1
ATOM 773 C CA . LEU A 1 102 ? 17.140 14.065 -25.890 1.00 94.38 102 LEU A CA 1
ATOM 774 C C . LEU A 1 102 ? 16.553 12.678 -26.194 1.00 94.38 102 LEU A C 1
ATOM 776 O O . LEU A 1 102 ? 16.057 12.014 -25.284 1.00 94.38 102 LEU A O 1
ATOM 780 N N . MET A 1 103 ? 16.646 12.211 -27.442 1.00 93.12 103 MET A N 1
ATOM 781 C CA . MET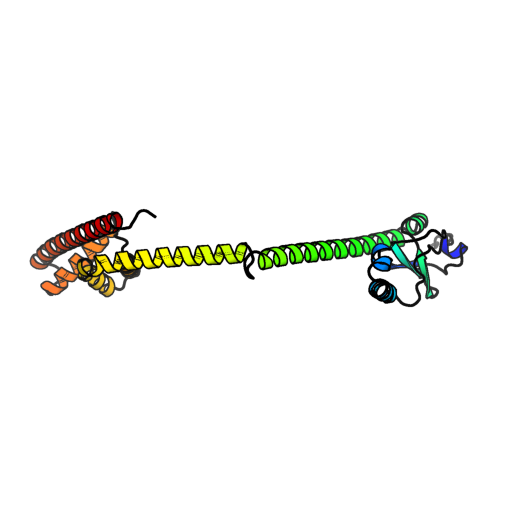 A 1 103 ? 16.134 10.891 -27.834 1.00 93.12 103 MET A CA 1
ATOM 782 C C . MET A 1 103 ? 16.846 9.758 -27.087 1.00 93.12 103 MET A C 1
ATOM 784 O O . MET A 1 103 ? 16.210 8.817 -26.612 1.00 93.12 103 MET A O 1
ATOM 788 N N . ASN A 1 104 ? 18.167 9.857 -26.927 1.00 92.12 104 ASN A N 1
ATOM 789 C CA . ASN A 1 104 ? 18.927 8.878 -26.158 1.00 92.12 104 ASN A CA 1
ATOM 790 C C . ASN A 1 104 ? 18.556 8.907 -24.670 1.00 92.12 104 ASN A C 1
ATOM 792 O O . ASN A 1 104 ? 18.428 7.848 -24.056 1.00 92.12 104 ASN A O 1
ATOM 796 N N . PHE A 1 105 ? 18.355 10.092 -24.089 1.00 93.25 105 PHE A N 1
ATOM 797 C CA . PHE A 1 105 ? 17.910 10.227 -22.704 1.00 93.25 105 PHE A CA 1
ATOM 798 C C . PHE A 1 105 ? 16.562 9.535 -22.476 1.00 93.25 105 PHE A C 1
ATOM 800 O O . PHE A 1 105 ? 16.453 8.722 -21.556 1.00 93.25 105 PHE A O 1
ATOM 807 N N . VAL A 1 106 ? 15.575 9.783 -23.344 1.00 92.06 106 VAL A N 1
ATOM 808 C CA . VAL A 1 106 ? 14.255 9.133 -23.282 1.00 92.06 106 VAL A CA 1
ATOM 809 C C . VAL A 1 106 ? 14.395 7.612 -23.395 1.00 92.06 106 VAL A C 1
ATOM 811 O O . VAL A 1 106 ? 13.958 6.891 -22.499 1.00 92.06 106 VAL A O 1
ATOM 814 N N . ALA A 1 107 ? 15.114 7.115 -24.406 1.00 89.56 107 ALA A N 1
ATOM 815 C CA . ALA A 1 107 ? 15.299 5.678 -24.620 1.00 89.56 107 ALA A CA 1
ATOM 816 C C . ALA A 1 107 ? 16.062 4.979 -23.474 1.00 89.56 107 ALA A C 1
ATOM 818 O O . ALA A 1 107 ? 15.818 3.815 -23.145 1.00 89.56 107 ALA A O 1
ATOM 819 N N . VAL A 1 108 ? 17.037 5.645 -22.846 1.00 91.00 108 VAL A N 1
ATOM 820 C CA . VAL A 1 108 ? 17.707 5.128 -21.638 1.00 91.00 108 VAL A CA 1
ATOM 821 C C . VAL A 1 108 ? 16.751 5.139 -20.442 1.00 91.00 108 VAL A C 1
ATOM 823 O O . VAL A 1 108 ? 16.736 4.170 -19.681 1.00 91.00 108 VAL A O 1
ATOM 826 N N . GLY A 1 109 ? 15.957 6.198 -20.280 1.00 93.38 109 GLY A N 1
ATOM 827 C CA . GLY A 1 109 ? 14.971 6.337 -19.210 1.00 93.38 109 GLY A CA 1
ATOM 828 C C . GLY A 1 109 ? 13.913 5.236 -19.239 1.00 93.38 109 GLY A C 1
ATOM 829 O O . GLY A 1 109 ? 13.714 4.561 -18.230 1.00 93.38 109 GLY A O 1
ATOM 830 N N . GLU A 1 110 ? 13.306 4.990 -20.399 1.00 91.56 110 GLU A N 1
ATOM 831 C CA . GLU A 1 110 ? 12.309 3.929 -20.593 1.00 91.56 110 GLU A CA 1
ATOM 832 C C . GLU A 1 110 ? 12.876 2.543 -20.284 1.00 91.56 110 G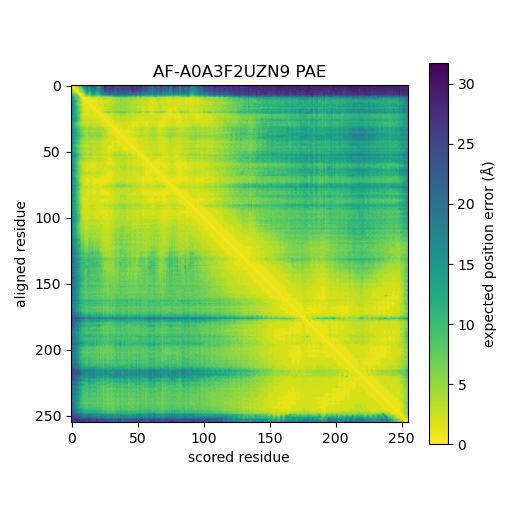LU A C 1
ATOM 834 O O . GLU A 1 110 ? 12.262 1.772 -19.550 1.00 91.56 110 GLU A O 1
ATOM 839 N N . ARG A 1 111 ? 14.094 2.243 -20.753 1.00 88.62 111 ARG A N 1
ATOM 840 C CA . ARG A 1 111 ? 14.763 0.968 -20.447 1.00 88.62 111 ARG A CA 1
ATOM 841 C C . ARG A 1 111 ? 15.020 0.790 -18.958 1.00 88.62 111 ARG A C 1
ATOM 843 O O . ARG A 1 111 ? 14.792 -0.290 -18.426 1.00 88.62 111 ARG A O 1
ATOM 850 N N . ARG A 1 112 ? 15.486 1.841 -18.277 1.00 93.62 112 ARG A N 1
ATOM 851 C CA . ARG A 1 112 ? 15.701 1.804 -16.823 1.00 93.62 112 ARG A CA 1
ATOM 852 C C . ARG A 1 112 ? 14.389 1.619 -16.072 1.00 93.62 112 ARG A C 1
ATOM 854 O O . ARG A 1 112 ? 14.370 0.893 -15.086 1.00 93.62 112 ARG A O 1
ATOM 861 N N . ARG A 1 113 ? 13.314 2.267 -16.522 1.00 94.31 113 ARG A N 1
ATOM 862 C CA . ARG A 1 113 ? 11.984 2.113 -15.932 1.00 94.31 113 ARG A CA 1
ATOM 863 C C . ARG A 1 113 ? 11.477 0.683 -16.094 1.00 94.31 113 ARG A C 1
ATOM 865 O O . ARG A 1 113 ? 11.151 0.069 -15.088 1.00 94.31 113 ARG A O 1
ATOM 872 N N . LYS A 1 114 ? 11.519 0.144 -17.314 1.00 93.19 114 LYS A N 1
ATOM 873 C CA . LYS A 1 114 ? 11.120 -1.237 -17.595 1.00 93.19 114 LYS A CA 1
ATOM 874 C C . LYS A 1 114 ? 11.933 -2.241 -16.774 1.00 93.19 114 LYS A C 1
ATOM 876 O O . LYS A 1 114 ? 11.352 -3.072 -16.100 1.00 93.19 114 LYS A O 1
ATOM 881 N N . ALA A 1 115 ? 13.261 -2.100 -16.730 1.00 92.62 115 ALA A N 1
ATOM 882 C CA . ALA A 1 115 ? 14.113 -2.986 -15.934 1.00 92.62 115 ALA A CA 1
ATOM 883 C C . ALA A 1 115 ? 13.767 -2.956 -14.432 1.00 92.62 115 ALA A C 1
ATOM 885 O O . ALA A 1 115 ? 13.754 -3.998 -13.789 1.00 92.62 115 ALA A O 1
ATOM 886 N N . ARG A 1 116 ? 13.447 -1.778 -13.875 1.00 95.94 116 ARG A N 1
ATOM 887 C CA . ARG A 1 116 ? 12.990 -1.656 -12.479 1.00 95.94 116 ARG A CA 1
ATOM 888 C C . ARG A 1 116 ? 11.612 -2.272 -12.258 1.00 95.94 116 ARG A C 1
ATOM 890 O O . ARG A 1 116 ? 11.360 -2.805 -11.184 1.00 95.94 116 ARG A O 1
ATOM 897 N N . GLU A 1 117 ? 10.710 -2.146 -13.228 1.00 95.75 117 GLU A N 1
ATOM 898 C CA . GLU A 1 117 ? 9.381 -2.761 -13.180 1.00 95.75 117 GLU A CA 1
ATOM 899 C C . GLU A 1 117 ? 9.496 -4.291 -13.227 1.00 95.75 117 GLU A C 1
ATOM 901 O O . GLU A 1 117 ? 8.909 -4.953 -12.375 1.00 95.75 117 GLU A O 1
ATOM 906 N N . ASP A 1 118 ? 10.331 -4.829 -14.118 1.00 93.81 118 ASP A N 1
ATOM 907 C CA . ASP A 1 118 ? 10.613 -6.264 -14.238 1.00 93.81 118 ASP A CA 1
ATOM 908 C C . ASP A 1 118 ? 11.271 -6.815 -12.956 1.00 93.81 118 ASP A C 1
ATOM 910 O O . ASP A 1 118 ? 10.832 -7.828 -12.417 1.00 93.81 118 ASP A O 1
ATOM 914 N N . GLU A 1 119 ? 12.277 -6.122 -12.405 1.00 96.38 119 GLU A N 1
ATOM 915 C CA . GLU A 1 119 ? 12.926 -6.496 -11.138 1.00 96.38 119 GLU A CA 1
ATOM 916 C C . GLU A 1 119 ? 11.941 -6.451 -9.959 1.00 96.38 119 GLU A C 1
ATOM 918 O O . 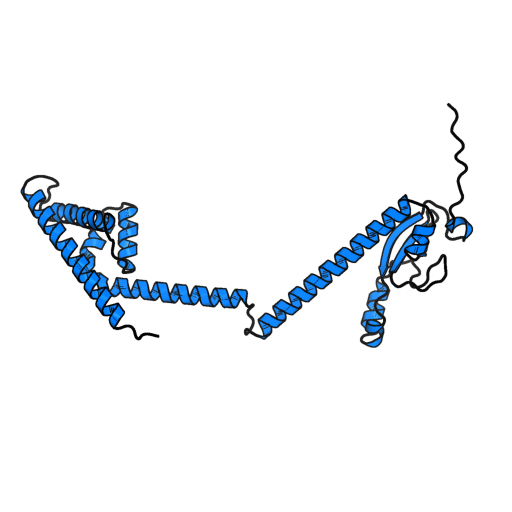GLU A 1 119 ? 11.899 -7.361 -9.126 1.00 96.38 119 GLU A O 1
ATOM 923 N N . ARG A 1 120 ? 11.101 -5.409 -9.896 1.00 96.56 120 ARG A N 1
ATOM 924 C CA . ARG A 1 120 ? 10.049 -5.294 -8.881 1.00 96.56 120 ARG A CA 1
ATOM 925 C C . ARG A 1 120 ? 9.049 -6.439 -9.000 1.00 96.56 120 ARG A C 1
ATOM 927 O O . ARG A 1 120 ? 8.654 -6.976 -7.968 1.00 96.56 120 ARG A O 1
ATOM 934 N N . GLN A 1 121 ? 8.643 -6.788 -10.218 1.00 96.50 121 GLN A N 1
ATOM 935 C CA . GLN A 1 121 ? 7.703 -7.872 -10.467 1.00 96.50 121 GLN A CA 1
ATOM 936 C C . GLN A 1 121 ? 8.305 -9.217 -10.058 1.00 96.50 121 GLN A C 1
ATOM 938 O O . GLN A 1 121 ? 7.696 -9.923 -9.263 1.00 96.50 121 GLN A O 1
ATOM 943 N N . ALA A 1 122 ? 9.542 -9.506 -10.472 1.00 97.31 122 ALA A N 1
ATOM 944 C CA . ALA A 1 122 ? 10.250 -10.724 -10.087 1.00 97.31 122 ALA A CA 1
ATOM 945 C C . ALA A 1 122 ? 10.372 -10.867 -8.560 1.00 97.31 122 ALA A C 1
ATOM 947 O O . ALA A 1 122 ? 10.159 -11.950 -8.017 1.00 97.31 122 ALA A O 1
ATOM 948 N N . ARG A 1 123 ? 10.646 -9.767 -7.846 1.00 97.50 123 ARG A N 1
ATOM 949 C CA . ARG A 1 123 ? 10.682 -9.763 -6.376 1.00 97.50 123 ARG A CA 1
ATOM 950 C C . ARG A 1 123 ? 9.316 -10.076 -5.756 1.00 97.50 123 ARG A C 1
ATOM 952 O O . ARG A 1 123 ? 9.254 -10.828 -4.789 1.00 97.50 123 ARG A O 1
ATOM 959 N N . LEU A 1 124 ? 8.232 -9.500 -6.282 1.00 96.62 124 LEU A N 1
ATOM 960 C CA . LEU A 1 124 ? 6.871 -9.776 -5.800 1.00 96.62 124 LEU A CA 1
ATOM 961 C C . LEU A 1 124 ? 6.453 -11.222 -6.088 1.00 96.62 124 LEU A C 1
ATOM 963 O O . LEU A 1 124 ? 5.867 -11.870 -5.225 1.00 96.62 124 LEU A O 1
ATOM 967 N N . ASP A 1 125 ? 6.793 -11.743 -7.265 1.00 97.31 125 ASP A N 1
ATOM 968 C CA . ASP A 1 125 ? 6.508 -13.127 -7.640 1.00 97.31 125 ASP A CA 1
ATOM 969 C C . ASP A 1 125 ? 7.279 -14.107 -6.748 1.00 97.31 125 ASP A C 1
ATOM 971 O O . ASP A 1 125 ? 6.720 -15.107 -6.299 1.00 97.31 125 ASP A O 1
ATOM 975 N N . GLN A 1 126 ? 8.529 -13.784 -6.402 1.00 97.75 126 GLN A N 1
ATOM 976 C CA . GLN A 1 126 ? 9.317 -14.567 -5.453 1.00 97.75 126 GLN A CA 1
ATOM 977 C C . GLN A 1 126 ? 8.706 -14.558 -4.043 1.00 97.75 126 GLN A C 1
ATOM 979 O O . GLN A 1 126 ? 8.618 -15.613 -3.416 1.00 97.75 126 GLN A O 1
ATOM 984 N N . GLN A 1 127 ? 8.239 -13.404 -3.549 1.00 97.81 127 GLN A N 1
ATOM 985 C CA . GLN A 1 127 ? 7.516 -13.337 -2.269 1.00 97.81 127 GLN A CA 1
ATOM 986 C C . GLN A 1 127 ? 6.268 -14.223 -2.292 1.00 97.81 127 GLN A C 1
ATOM 988 O O . GLN A 1 127 ? 6.050 -15.012 -1.376 1.00 97.81 127 GLN A O 1
ATOM 993 N N . ARG A 1 128 ? 5.488 -14.152 -3.375 1.00 97.69 128 ARG A N 1
ATOM 994 C CA . ARG A 1 128 ? 4.281 -14.969 -3.545 1.00 97.69 128 ARG A CA 1
ATOM 995 C C . ARG A 1 128 ? 4.587 -16.456 -3.606 1.00 97.69 128 ARG A C 1
ATOM 997 O O . ARG A 1 128 ? 3.871 -17.234 -2.985 1.00 97.69 128 ARG A O 1
ATOM 1004 N N . ALA A 1 129 ? 5.649 -16.861 -4.296 1.00 97.50 129 ALA A N 1
ATOM 1005 C CA . ALA A 1 129 ? 6.075 -18.256 -4.319 1.00 97.50 129 ALA A CA 1
ATOM 1006 C C . ALA A 1 129 ? 6.433 -18.768 -2.911 1.00 97.50 129 ALA A C 1
ATOM 1008 O O . ALA A 1 129 ? 6.086 -19.895 -2.564 1.00 97.50 129 ALA A O 1
ATOM 1009 N N . ASN A 1 130 ? 7.065 -17.927 -2.086 1.00 97.88 130 ASN A N 1
ATOM 1010 C CA . ASN A 1 130 ? 7.484 -18.294 -0.733 1.00 97.88 130 ASN A CA 1
ATOM 1011 C C . ASN A 1 130 ? 6.327 -18.315 0.280 1.00 97.88 130 ASN A C 1
ATOM 1013 O O . ASN A 1 130 ? 6.288 -19.191 1.140 1.00 97.88 130 ASN A O 1
ATOM 1017 N N . ASN A 1 131 ? 5.367 -17.393 0.174 1.00 97.56 131 ASN A N 1
ATOM 1018 C CA . ASN A 1 131 ? 4.292 -17.225 1.161 1.00 97.56 131 ASN A CA 1
ATOM 1019 C C . ASN A 1 131 ? 2.946 -17.811 0.695 1.00 97.56 131 ASN A C 1
ATOM 1021 O O . ASN A 1 131 ? 1.884 -17.300 1.052 1.00 97.56 131 ASN A O 1
ATOM 1025 N N . GLY A 1 132 ? 2.964 -18.850 -0.147 1.00 96.25 132 GLY A N 1
ATOM 1026 C CA . GLY A 1 132 ? 1.741 -19.550 -0.559 1.00 96.25 132 GLY A CA 1
ATOM 1027 C C . GLY A 1 132 ? 0.763 -18.696 -1.377 1.00 96.25 132 GLY A C 1
ATOM 1028 O O . GLY A 1 132 ? -0.447 -18.866 -1.267 1.00 96.25 132 GLY A O 1
ATOM 1029 N N . GLY A 1 133 ? 1.277 -17.772 -2.189 1.00 96.62 133 GLY A N 1
ATOM 1030 C CA . GLY A 1 133 ? 0.504 -16.908 -3.085 1.00 96.62 133 GLY A CA 1
ATOM 1031 C C . GLY A 1 133 ? 0.343 -15.461 -2.613 1.00 96.62 133 GLY A C 1
ATOM 1032 O O . GLY A 1 133 ? -0.156 -14.639 -3.380 1.00 96.62 133 GLY A O 1
ATOM 1033 N N . LEU A 1 134 ? 0.795 -15.127 -1.401 1.00 96.81 134 LEU A N 1
ATOM 1034 C CA . LEU A 1 134 ? 0.686 -13.785 -0.819 1.00 96.81 134 LEU A CA 1
ATOM 1035 C C . LEU A 1 134 ? 2.021 -13.034 -0.840 1.00 96.81 134 LEU A C 1
ATOM 1037 O O . LEU A 1 134 ? 3.095 -13.614 -0.779 1.00 96.81 134 LEU A O 1
ATOM 1041 N N . THR A 1 135 ? 1.981 -11.713 -0.913 1.00 97.25 135 THR A N 1
ATOM 1042 C CA . THR A 1 135 ? 3.159 -10.871 -0.657 1.00 97.25 135 THR A CA 1
ATOM 1043 C C . THR A 1 135 ? 3.405 -10.732 0.847 1.00 97.25 135 THR A C 1
ATOM 1045 O O . THR A 1 135 ? 2.496 -10.941 1.649 1.00 97.25 135 THR A O 1
ATOM 1048 N N . ASP A 1 136 ? 4.618 -10.336 1.248 1.00 97.19 136 ASP A N 1
ATOM 1049 C CA . ASP A 1 136 ? 4.955 -10.126 2.670 1.00 97.19 136 ASP A CA 1
ATOM 1050 C C . ASP A 1 136 ? 4.006 -9.113 3.339 1.00 97.19 136 ASP A C 1
ATOM 1052 O O . ASP A 1 136 ? 3.593 -9.285 4.484 1.00 97.19 136 ASP A O 1
ATOM 1056 N N . TRP A 1 137 ? 3.623 -8.067 2.598 1.00 96.75 137 TRP A N 1
ATOM 1057 C CA . TRP A 1 137 ? 2.688 -7.047 3.070 1.00 96.75 137 TRP A CA 1
ATOM 1058 C C . TRP A 1 137 ? 1.270 -7.604 3.250 1.00 96.75 137 TRP A C 1
ATOM 1060 O O . TRP A 1 137 ? 0.651 -7.357 4.282 1.00 96.75 137 TRP A O 1
ATOM 1070 N N . GLU A 1 138 ? 0.765 -8.390 2.292 1.00 97.19 138 GLU A N 1
ATOM 1071 C CA . GLU A 1 138 ? -0.550 -9.044 2.403 1.00 97.19 138 GLU A CA 1
ATOM 1072 C C . GLU A 1 138 ? -0.581 -10.033 3.579 1.00 97.19 138 GLU A C 1
ATOM 1074 O O . GLU A 1 138 ? -1.551 -10.062 4.335 1.00 97.19 138 GLU A O 1
ATOM 1079 N N . LEU A 1 139 ? 0.498 -10.795 3.785 1.00 97.62 139 LEU A N 1
ATOM 1080 C CA . LEU A 1 139 ? 0.628 -11.711 4.918 1.00 97.62 139 LEU A CA 1
ATOM 1081 C C . LEU A 1 139 ? 0.601 -10.959 6.257 1.00 97.62 139 LEU A C 1
ATOM 1083 O O . LEU A 1 139 ? -0.079 -11.380 7.193 1.00 97.62 139 LEU A O 1
ATOM 1087 N N . GLN A 1 140 ? 1.299 -9.823 6.344 1.00 97.38 140 GLN A N 1
ATOM 1088 C CA . GLN A 1 140 ? 1.280 -8.973 7.533 1.00 97.38 140 GLN A CA 1
ATOM 1089 C C . GLN A 1 140 ? -0.118 -8.399 7.803 1.00 97.38 140 GLN A C 1
ATOM 1091 O O . GLN A 1 140 ? -0.544 -8.370 8.957 1.00 97.38 140 GLN A O 1
ATOM 1096 N N . GLN A 1 141 ? -0.845 -7.971 6.765 1.00 97.69 141 GLN A N 1
ATOM 1097 C CA . GLN A 1 141 ? -2.226 -7.501 6.914 1.00 97.69 141 GLN A CA 1
ATOM 1098 C C . GLN A 1 141 ? -3.136 -8.611 7.447 1.00 97.69 141 GLN A C 1
ATOM 1100 O O . GLN A 1 141 ? -3.851 -8.385 8.417 1.00 97.69 141 GLN A O 1
ATOM 1105 N N . GLN A 1 142 ? -3.038 -9.830 6.910 1.00 97.50 142 GLN A N 1
ATOM 1106 C CA . GLN A 1 142 ? -3.820 -10.965 7.415 1.00 97.50 142 GLN A CA 1
ATOM 1107 C C . GLN A 1 142 ? -3.504 -11.297 8.876 1.00 97.50 142 GLN A C 1
ATOM 1109 O O . GLN A 1 142 ? -4.401 -11.629 9.651 1.00 97.50 142 GLN A O 1
ATOM 1114 N N . GLN A 1 143 ? -2.234 -11.207 9.278 1.00 96.75 143 GLN A N 1
ATOM 1115 C CA . GLN A 1 143 ? -1.846 -11.408 10.674 1.00 96.75 143 GLN A CA 1
ATOM 1116 C C . GLN A 1 143 ? -2.413 -10.314 11.579 1.00 96.75 143 GLN A C 1
ATOM 1118 O O . GLN A 1 143 ? -2.906 -10.628 12.661 1.00 96.75 143 GLN A O 1
ATOM 1123 N N . LEU A 1 144 ? -2.384 -9.056 11.133 1.00 97.06 144 LEU A N 1
ATOM 1124 C CA . LEU A 1 144 ? -2.939 -7.932 11.880 1.00 97.06 144 LEU A CA 1
ATOM 1125 C C . LEU A 1 144 ? -4.460 -8.054 12.033 1.00 97.06 144 LEU A C 1
ATOM 1127 O O . LEU A 1 144 ? -4.970 -7.912 13.139 1.00 97.06 144 LEU A O 1
ATOM 1131 N N . GLU A 1 145 ? -5.176 -8.377 10.956 1.00 96.56 145 GLU A N 1
ATOM 1132 C CA . GLU A 1 145 ? -6.624 -8.613 10.983 1.00 96.56 145 GLU A CA 1
ATOM 1133 C C . GLU A 1 145 ? -6.982 -9.768 11.919 1.00 96.56 145 GLU A C 1
ATOM 1135 O O . GLU A 1 145 ? -7.912 -9.660 12.718 1.00 96.56 145 GLU A O 1
ATOM 1140 N N . LYS A 1 146 ? -6.210 -10.861 11.879 1.00 97.12 146 LYS A N 1
ATOM 1141 C CA . LYS A 1 146 ? -6.401 -11.992 12.788 1.00 97.12 146 LYS A CA 1
ATOM 1142 C C . LYS A 1 146 ? -6.179 -11.588 14.247 1.00 97.12 146 LYS A C 1
ATOM 1144 O O . LYS A 1 146 ? -6.992 -11.946 15.092 1.00 97.12 146 LYS A O 1
ATOM 1149 N N . GLN A 1 147 ? -5.130 -10.821 14.541 1.00 96.31 147 GLN A N 1
ATOM 1150 C CA . GLN A 1 147 ? -4.862 -10.312 15.891 1.00 96.31 147 GLN A CA 1
ATOM 1151 C C . GLN A 1 147 ? -5.976 -9.383 16.381 1.00 96.31 147 GLN A C 1
ATOM 1153 O O . GLN A 1 147 ? -6.438 -9.531 17.507 1.00 96.31 147 GLN A O 1
ATOM 1158 N N . GLN A 1 148 ? -6.453 -8.471 15.532 1.00 95.56 148 GLN A N 1
ATOM 1159 C CA . GLN A 1 148 ? -7.562 -7.573 15.860 1.00 95.56 148 GLN A CA 1
ATOM 1160 C C . GLN A 1 148 ? -8.867 -8.339 16.093 1.00 95.56 148 GLN A C 1
ATOM 1162 O O . GLN A 1 148 ? -9.614 -8.018 17.015 1.00 95.56 148 GLN A O 1
ATOM 1167 N N . ALA A 1 149 ? -9.141 -9.370 15.291 1.00 96.12 149 ALA A N 1
ATOM 1168 C CA . ALA A 1 149 ? -10.301 -10.232 15.479 1.00 96.12 149 ALA A CA 1
ATOM 1169 C C . ALA A 1 149 ? -10.206 -11.035 16.785 1.00 96.12 149 ALA A C 1
ATOM 1171 O O . ALA A 1 149 ? -11.199 -11.170 17.497 1.00 96.12 149 ALA A O 1
ATOM 1172 N N . GLU A 1 150 ? -9.019 -11.543 17.126 1.00 95.44 150 GLU A N 1
ATOM 1173 C CA . GLU A 1 150 ? -8.765 -12.213 18.405 1.00 95.44 150 GLU A CA 1
ATOM 1174 C C . GLU A 1 150 ? -8.938 -11.250 19.591 1.00 95.44 150 GLU A C 1
ATOM 1176 O O . GLU A 1 150 ? -9.628 -11.597 20.549 1.00 95.44 150 GLU A O 1
ATOM 1181 N N . GLU A 1 151 ? -8.403 -10.028 19.510 1.00 94.56 151 GLU A N 1
ATOM 1182 C CA . GLU A 1 151 ? -8.574 -8.990 20.536 1.00 94.56 151 GLU A CA 1
ATOM 1183 C C . GLU A 1 151 ? -10.049 -8.599 20.706 1.00 94.56 151 GLU A C 1
ATOM 1185 O O . GLU A 1 151 ? -10.546 -8.492 21.828 1.00 94.56 151 GLU A O 1
ATOM 1190 N N . LEU A 1 152 ? -10.780 -8.416 19.603 1.00 95.06 152 LEU A N 1
ATOM 1191 C CA . LEU A 1 152 ? -12.202 -8.087 19.648 1.00 95.06 152 LEU A CA 1
ATOM 1192 C C . LEU A 1 152 ? -13.022 -9.231 20.254 1.00 95.06 152 LEU A C 1
ATOM 1194 O O . LEU A 1 152 ? -13.884 -8.979 21.094 1.00 95.06 152 LEU A O 1
ATOM 1198 N N . ASN A 1 153 ? -12.743 -10.479 19.869 1.00 95.38 153 ASN A N 1
ATOM 1199 C CA . ASN A 1 153 ? -13.392 -11.651 20.456 1.00 95.38 153 ASN A CA 1
ATOM 1200 C C . ASN A 1 153 ? -13.130 -11.737 21.962 1.00 95.38 153 ASN A C 1
ATOM 1202 O O . ASN A 1 153 ? -14.042 -12.055 22.725 1.00 95.38 153 ASN A O 1
ATOM 1206 N N . GLU A 1 154 ? -11.915 -11.406 22.400 1.00 95.44 154 GLU A N 1
ATOM 1207 C CA . GLU A 1 154 ? -11.573 -11.353 23.818 1.00 95.44 154 GLU A CA 1
ATOM 1208 C C . GLU A 1 154 ? -12.359 -10.261 24.556 1.00 95.44 154 GLU A C 1
ATOM 1210 O O . GLU A 1 154 ? -12.947 -10.523 25.604 1.00 95.44 154 GLU A O 1
ATOM 1215 N N . LYS A 1 155 ? -12.463 -9.056 23.989 1.00 95.19 155 LYS A N 1
ATOM 1216 C CA . LYS A 1 155 ? -13.293 -7.977 24.551 1.00 95.19 155 LYS A CA 1
ATOM 1217 C C . LYS A 1 155 ? -14.763 -8.379 24.652 1.00 95.19 155 LYS A C 1
ATOM 1219 O O . LYS A 1 155 ? -15.384 -8.229 25.701 1.00 95.19 155 LYS A O 1
ATOM 1224 N N . VAL A 1 156 ? -15.320 -8.979 23.602 1.00 95.94 156 VAL A N 1
ATOM 1225 C CA . VAL A 1 156 ? -16.699 -9.491 23.626 1.00 95.94 156 VAL A CA 1
ATOM 1226 C C . VAL A 1 156 ? -16.870 -10.554 24.716 1.00 95.94 156 VAL A C 1
ATOM 1228 O O . VAL A 1 156 ? -17.854 -10.511 25.455 1.00 95.94 156 VAL A O 1
ATOM 1231 N N . ARG A 1 157 ? -15.903 -11.466 24.883 1.00 95.94 157 ARG A N 1
ATOM 1232 C CA . ARG A 1 157 ? -15.902 -12.466 25.964 1.00 95.94 157 ARG A CA 1
ATOM 1233 C C . ARG A 1 157 ? -15.915 -11.806 27.347 1.00 95.94 157 ARG A C 1
ATOM 1235 O O . ARG A 1 157 ? -16.718 -12.192 28.197 1.00 95.94 157 ARG A O 1
ATOM 1242 N N . ARG A 1 158 ? -15.077 -10.787 27.565 1.00 96.69 158 ARG A N 1
ATOM 1243 C CA . ARG A 1 158 ? -15.045 -9.995 28.809 1.00 96.69 158 ARG A CA 1
ATOM 1244 C C . ARG A 1 158 ? -16.386 -9.316 29.079 1.00 96.69 158 ARG A C 1
ATOM 1246 O O . ARG A 1 158 ? -16.909 -9.410 30.186 1.00 96.69 158 ARG A O 1
ATOM 1253 N N . GLY A 1 159 ? -16.968 -8.679 28.066 1.00 96.56 159 GLY A N 1
ATOM 1254 C CA . GLY A 1 159 ? -18.275 -8.031 28.170 1.00 96.56 159 GLY A CA 1
ATOM 1255 C C . GLY A 1 159 ? -19.398 -9.008 28.505 1.00 96.56 159 GLY A C 1
ATOM 1256 O O . GLY A 1 159 ? -20.204 -8.742 29.397 1.00 96.56 159 GLY A O 1
ATOM 1257 N N . GLN A 1 160 ? -19.409 -10.183 27.871 1.00 97.06 160 GLN A N 1
ATOM 1258 C CA . GLN A 1 160 ? -20.353 -11.258 28.184 1.00 97.06 160 GLN A CA 1
ATOM 1259 C C . GLN A 1 160 ? -20.226 -11.747 29.633 1.00 97.06 160 GLN A C 1
ATOM 1261 O O . GLN A 1 160 ? -21.248 -11.997 30.272 1.00 97.06 160 GLN A O 1
ATOM 1266 N N . ALA A 1 161 ? -19.005 -11.838 30.171 1.00 97.00 161 ALA A N 1
ATOM 1267 C CA . ALA A 1 161 ? -18.769 -12.289 31.543 1.00 97.00 161 ALA A CA 1
ATOM 1268 C C . ALA A 1 161 ? -19.399 -11.358 32.593 1.00 97.00 161 ALA A C 1
ATOM 1270 O O . ALA A 1 161 ? -19.950 -11.828 33.588 1.00 97.00 161 ALA A O 1
ATOM 1271 N N . ILE A 1 162 ? -19.369 -10.042 32.362 1.00 97.88 162 ILE A N 1
ATOM 1272 C CA . ILE A 1 162 ? -19.961 -9.058 33.282 1.00 97.88 162 ILE A CA 1
ATOM 1273 C C . ILE A 1 162 ? -21.419 -8.718 32.960 1.00 97.88 162 ILE A C 1
ATOM 1275 O O . ILE A 1 162 ? -22.092 -8.108 33.794 1.00 97.88 162 ILE A O 1
ATOM 1279 N N . ALA A 1 163 ? -21.922 -9.111 31.784 1.00 97.12 163 ALA A N 1
ATOM 1280 C CA . ALA A 1 163 ? -23.194 -8.653 31.225 1.00 97.12 163 ALA A CA 1
ATOM 1281 C C . ALA A 1 163 ? -24.373 -8.764 32.198 1.00 97.12 163 ALA A C 1
ATOM 1283 O O . ALA A 1 163 ? -25.209 -7.867 32.236 1.00 97.12 163 ALA A O 1
ATOM 1284 N N . VAL A 1 164 ? -24.427 -9.829 33.005 1.00 96.88 164 VAL A N 1
ATOM 1285 C CA . VAL A 1 164 ? -25.496 -10.051 33.992 1.00 96.88 164 VAL A CA 1
ATOM 1286 C C . VAL A 1 164 ? -25.495 -8.976 35.082 1.00 96.88 164 VAL A C 1
ATOM 1288 O O . VAL A 1 164 ? -26.550 -8.439 35.412 1.00 96.88 164 VAL A O 1
ATOM 1291 N N . VAL A 1 165 ? -24.320 -8.631 35.615 1.00 97.62 165 VAL A N 1
ATOM 1292 C CA . VAL A 1 165 ? -24.166 -7.693 36.740 1.00 97.62 165 VAL A CA 1
ATOM 1293 C C . VAL A 1 165 ? -24.421 -6.255 36.294 1.00 97.62 165 VAL A C 1
ATOM 1295 O O . VAL A 1 165 ? -25.113 -5.496 36.970 1.00 97.62 165 VAL A O 1
ATOM 1298 N N . ILE A 1 166 ? -23.906 -5.877 35.123 1.00 97.69 166 ILE A N 1
ATOM 1299 C CA . ILE A 1 166 ? -24.038 -4.510 34.598 1.00 97.69 166 ILE A CA 1
ATOM 1300 C C . ILE A 1 166 ? -25.328 -4.276 33.802 1.00 97.69 166 ILE A C 1
ATOM 1302 O O . ILE A 1 166 ? -25.601 -3.133 33.423 1.00 97.69 166 ILE A O 1
ATOM 1306 N N . ARG A 1 167 ? -26.149 -5.313 33.568 1.00 98.00 167 ARG A N 1
ATOM 1307 C CA . ARG A 1 167 ? -27.367 -5.226 32.745 1.00 98.00 167 ARG A CA 1
ATOM 1308 C C . ARG A 1 167 ? -28.270 -4.037 33.099 1.00 98.00 167 ARG A C 1
ATOM 1310 O O . ARG A 1 167 ? -28.619 -3.293 32.181 1.00 98.00 167 ARG A O 1
ATOM 1317 N N . PRO A 1 168 ? -28.600 -3.775 34.381 1.00 98.06 168 PRO A N 1
ATOM 1318 C CA . PRO A 1 168 ? -29.505 -2.677 34.722 1.00 98.06 168 PRO A CA 1
ATOM 1319 C C . PRO A 1 168 ? -28.929 -1.296 34.376 1.00 98.06 168 PRO A C 1
ATOM 1321 O O . PRO A 1 168 ? -29.672 -0.362 34.076 1.00 98.06 168 PRO A O 1
ATOM 1324 N N . ILE A 1 169 ? -27.600 -1.159 34.401 1.00 97.81 169 ILE A N 1
ATOM 1325 C CA . ILE A 1 169 ? -26.905 0.078 34.032 1.00 97.81 169 ILE A CA 1
ATOM 1326 C C . ILE A 1 169 ? -26.949 0.264 32.514 1.00 97.81 169 ILE A C 1
ATOM 1328 O O . ILE A 1 169 ? -27.299 1.349 32.052 1.00 97.81 169 ILE A O 1
ATOM 1332 N N . VAL A 1 170 ? -26.655 -0.790 31.745 1.00 97.81 170 VAL A N 1
ATOM 1333 C CA . VAL A 1 170 ? -26.717 -0.772 30.272 1.00 97.81 170 VAL A CA 1
ATOM 1334 C C . VAL A 1 170 ? -28.126 -0.427 29.784 1.00 97.81 170 VAL A C 1
ATOM 1336 O O . VAL A 1 170 ? -28.281 0.415 28.896 1.00 97.81 170 VAL A O 1
ATOM 1339 N N . ASP A 1 171 ? -29.159 -1.007 30.399 1.00 97.50 171 ASP A N 1
ATOM 1340 C CA . ASP A 1 171 ? -30.553 -0.706 30.066 1.00 97.50 171 ASP A CA 1
ATOM 1341 C C . ASP A 1 171 ? -30.892 0.767 30.373 1.00 97.50 171 ASP A C 1
ATOM 1343 O O . ASP A 1 171 ? -31.510 1.451 29.552 1.00 97.50 171 ASP A O 1
ATOM 1347 N N . ALA A 1 172 ? -30.431 1.302 31.512 1.00 97.12 172 ALA A N 1
ATOM 1348 C CA . ALA A 1 172 ? -30.638 2.707 31.871 1.00 97.12 172 ALA A CA 1
ATOM 1349 C C . ALA A 1 172 ? -29.906 3.686 30.934 1.00 97.12 172 ALA A C 1
ATOM 1351 O O . ALA A 1 172 ? -30.461 4.737 30.605 1.00 97.12 172 ALA A O 1
ATOM 1352 N N . LEU A 1 173 ? -28.686 3.354 30.495 1.00 96.94 173 LEU A N 1
ATOM 1353 C CA . LEU A 1 173 ? -27.919 4.147 29.526 1.00 96.94 173 LEU A CA 1
ATOM 1354 C C . LEU A 1 173 ? -28.601 4.147 28.151 1.00 96.94 173 LEU A C 1
ATOM 1356 O O . LEU A 1 173 ? -28.791 5.209 27.557 1.00 96.94 173 LEU A O 1
ATOM 1360 N N . SER A 1 174 ? -29.054 2.980 27.689 1.00 95.88 174 SER A N 1
ATOM 1361 C CA . SER A 1 174 ? -29.727 2.819 26.392 1.00 95.88 174 SER A CA 1
ATOM 1362 C C . SER A 1 174 ? -31.024 3.633 26.295 1.00 95.88 174 SER A C 1
ATOM 1364 O O . SER A 1 174 ? -31.353 4.162 25.237 1.00 95.88 174 SER A O 1
ATOM 1366 N N . GLN A 1 175 ? -31.746 3.793 27.409 1.00 94.69 175 GLN A N 1
ATOM 1367 C CA . GLN A 1 175 ? -32.977 4.591 27.481 1.00 94.69 175 GLN A CA 1
ATOM 1368 C C . GLN A 1 175 ? -32.748 6.111 27.517 1.00 94.69 175 GLN A C 1
ATOM 1370 O O . GLN A 1 175 ? -33.702 6.877 27.342 1.00 94.69 175 GLN A O 1
ATOM 1375 N N . ASP A 1 176 ? -31.528 6.572 27.807 1.00 92.94 176 ASP A N 1
ATOM 1376 C CA . ASP A 1 176 ? -31.215 8.003 27.884 1.00 92.94 176 ASP A CA 1
ATOM 1377 C C . ASP A 1 176 ? -30.929 8.624 26.512 1.00 92.94 176 ASP A C 1
ATOM 1379 O O . ASP A 1 176 ? -31.133 9.822 26.330 1.00 92.94 176 ASP A O 1
ATOM 1383 N N . GLY A 1 177 ? -30.543 7.805 25.526 1.00 87.81 177 GLY A N 1
ATOM 1384 C CA . GLY A 1 177 ? -30.497 8.174 24.105 1.00 87.81 177 GLY A CA 1
ATOM 1385 C C . GLY A 1 177 ? -29.397 9.165 23.695 1.00 87.81 177 GLY A C 1
ATOM 1386 O O . GLY A 1 177 ? -29.311 9.518 22.521 1.00 87.81 177 GLY A O 1
ATOM 1387 N N . GLY A 1 178 ? -28.550 9.625 24.621 1.00 94.25 178 GLY A N 1
ATOM 1388 C CA . GLY A 1 178 ? -27.401 10.483 24.315 1.00 94.25 178 GLY A CA 1
ATOM 1389 C C . GLY A 1 178 ? -26.222 9.711 23.708 1.00 94.25 178 GLY A C 1
ATOM 1390 O O . GLY A 1 178 ? -26.013 8.549 24.048 1.00 94.25 178 GLY A O 1
ATOM 1391 N N . GLY A 1 179 ? -25.411 10.371 22.867 1.00 96.62 179 GLY A N 1
ATOM 1392 C CA . GLY A 1 179 ? -24.219 9.766 22.242 1.00 96.62 179 GLY A CA 1
ATOM 1393 C C . GLY A 1 179 ? -23.262 9.144 23.264 1.00 96.62 179 GLY A C 1
ATOM 1394 O O . GLY A 1 179 ? -22.942 7.970 23.161 1.00 96.62 179 GLY A O 1
ATOM 1395 N N . PHE A 1 180 ? -22.957 9.876 24.343 1.00 96.56 180 PHE A N 1
ATOM 1396 C CA . PHE A 1 180 ? -22.180 9.351 25.473 1.00 96.56 180 PHE A CA 1
ATOM 1397 C C . PHE A 1 180 ? -22.777 8.062 26.065 1.00 96.56 180 PHE A C 1
ATOM 1399 O O . PHE A 1 180 ? -22.046 7.134 26.390 1.00 96.56 180 PHE A O 1
ATOM 1406 N N . CYS A 1 181 ? -24.102 7.999 26.231 1.00 97.44 181 CYS A N 1
ATOM 1407 C CA . CYS A 1 181 ? -24.764 6.847 26.843 1.00 97.44 181 CYS A CA 1
ATOM 1408 C C . CYS A 1 181 ? -24.688 5.616 25.939 1.00 97.44 181 CYS A C 1
ATOM 1410 O O . CYS A 1 181 ? -24.496 4.512 26.444 1.00 97.44 181 CYS A O 1
ATOM 1412 N N . LYS A 1 182 ? -24.796 5.818 24.620 1.00 97.19 182 LYS A N 1
ATOM 1413 C CA . LYS A 1 182 ? -24.599 4.765 23.625 1.00 97.19 182 LYS A CA 1
ATOM 1414 C C . LYS A 1 182 ? -23.156 4.258 23.645 1.00 97.19 182 LYS A C 1
ATOM 1416 O O . LYS A 1 182 ? -22.956 3.065 23.827 1.00 97.19 182 LYS A O 1
ATOM 1421 N N . ASP A 1 183 ? -22.180 5.163 23.580 1.00 97.62 183 ASP A N 1
ATOM 1422 C CA . ASP A 1 183 ? -20.759 4.803 23.609 1.00 97.62 183 ASP A CA 1
ATOM 1423 C C . ASP A 1 183 ? -20.410 4.027 24.889 1.00 97.62 183 ASP A C 1
ATOM 1425 O O . ASP A 1 183 ? -19.711 3.020 24.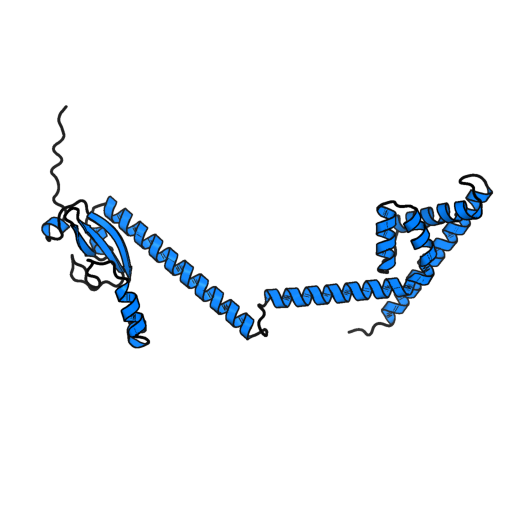840 1.00 97.62 183 ASP A O 1
ATOM 1429 N N . MET A 1 184 ? -20.937 4.442 26.049 1.00 98.12 184 MET A N 1
ATOM 1430 C CA . MET A 1 184 ? -20.709 3.714 27.303 1.00 98.12 184 MET A CA 1
ATOM 1431 C C . MET A 1 184 ? -21.405 2.355 27.337 1.00 98.12 184 MET A C 1
ATOM 1433 O O . MET A 1 184 ? -20.840 1.413 27.883 1.00 98.12 184 MET A O 1
ATOM 1437 N N . ALA A 1 185 ? -22.609 2.226 26.778 1.00 97.69 185 ALA A N 1
ATOM 1438 C CA . ALA A 1 185 ? -23.272 0.929 26.669 1.00 97.69 185 ALA A CA 1
ATOM 1439 C C . ALA A 1 185 ? -22.466 -0.035 25.779 1.00 97.69 185 ALA A C 1
ATOM 1441 O O . ALA A 1 185 ? -22.304 -1.200 26.147 1.00 97.69 185 ALA A O 1
ATOM 1442 N N . ASP A 1 186 ? -21.908 0.464 24.673 1.00 97.31 186 ASP A N 1
ATOM 1443 C CA . ASP A 1 186 ? -21.067 -0.312 23.758 1.00 97.31 186 ASP A CA 1
ATOM 1444 C C . ASP A 1 186 ? -19.751 -0.745 24.438 1.00 97.31 186 ASP A C 1
ATOM 1446 O O . ASP A 1 186 ? -19.413 -1.928 24.411 1.00 97.31 186 ASP A O 1
ATOM 1450 N N . LEU A 1 187 ? -19.053 0.164 25.138 1.00 97.69 187 LEU A N 1
ATOM 1451 C CA . LEU A 1 187 ? -17.836 -0.166 25.902 1.00 97.69 187 LEU A CA 1
ATOM 1452 C C . LEU A 1 187 ? -18.091 -1.209 26.995 1.00 97.69 187 LEU A C 1
ATOM 1454 O O . LEU A 1 187 ? -17.325 -2.160 27.149 1.00 97.69 187 LEU A O 1
ATOM 1458 N N . LEU A 1 188 ? -19.202 -1.077 27.720 1.00 97.56 188 LEU A N 1
ATOM 1459 C CA . LEU A 1 188 ? -19.605 -2.061 28.721 1.00 97.56 188 LEU A CA 1
ATOM 1460 C C . LEU A 1 188 ? -19.900 -3.430 28.092 1.00 97.56 188 LEU A C 1
ATOM 1462 O O . LEU A 1 188 ? -19.538 -4.458 28.664 1.00 97.56 188 LEU A O 1
ATOM 1466 N N . GLY A 1 189 ? -20.491 -3.451 26.894 1.00 96.19 189 GLY A N 1
ATOM 1467 C CA . GLY A 1 189 ? -20.676 -4.663 26.091 1.00 96.19 189 GLY A CA 1
ATOM 1468 C C . GLY A 1 189 ? -19.367 -5.309 25.619 1.00 96.19 189 GLY A C 1
ATOM 1469 O O . GLY A 1 189 ? -19.357 -6.500 25.317 1.00 96.19 189 GLY A O 1
ATOM 1470 N N . LEU A 1 190 ? -18.266 -4.554 25.611 1.00 96.94 190 LEU A N 1
ATOM 1471 C CA . LEU A 1 190 ? -16.900 -5.008 25.326 1.00 96.94 190 LEU A CA 1
ATOM 1472 C C . LEU A 1 190 ? -16.080 -5.292 26.598 1.00 96.94 190 LEU A C 1
ATOM 1474 O O . LEU A 1 190 ? -14.879 -5.548 26.524 1.00 96.94 190 LEU A O 1
ATOM 1478 N N . GLY A 1 191 ? -16.704 -5.239 27.779 1.00 96.44 191 GLY A N 1
ATOM 1479 C CA . GLY A 1 191 ? -16.024 -5.502 29.047 1.00 96.44 191 GLY A CA 1
ATOM 1480 C C . GLY A 1 191 ? -15.088 -4.381 29.499 1.00 96.44 191 GLY A C 1
ATOM 1481 O O . GLY A 1 191 ? -14.256 -4.605 30.379 1.00 96.44 191 GLY A O 1
ATOM 1482 N N . GLU A 1 192 ? -15.204 -3.186 28.917 1.00 97.44 192 GLU A N 1
ATOM 1483 C CA . GLU A 1 192 ? -14.444 -2.005 29.318 1.00 97.44 192 GLU A CA 1
ATOM 1484 C C . GLU A 1 192 ? -15.230 -1.220 30.376 1.00 97.44 192 GLU A C 1
ATOM 1486 O O . GLU A 1 192 ? -16.276 -0.622 30.109 1.00 97.44 192 GLU A O 1
ATOM 1491 N N . LEU A 1 193 ? -14.735 -1.242 31.617 1.00 97.88 193 LEU A N 1
ATOM 1492 C CA . LEU A 1 193 ? -15.373 -0.542 32.729 1.00 97.88 193 LEU A CA 1
ATOM 1493 C C . LEU A 1 193 ? -14.959 0.937 32.756 1.00 97.88 193 LEU A C 1
ATOM 1495 O O . LEU A 1 193 ? -13.767 1.246 32.673 1.00 97.88 193 LEU A O 1
ATOM 1499 N N . PRO A 1 194 ? -15.910 1.874 32.928 1.00 97.88 194 PRO A N 1
ATOM 1500 C CA . PRO A 1 194 ? -15.587 3.286 33.032 1.00 97.88 194 PRO A CA 1
ATOM 1501 C C . PRO A 1 194 ? -14.846 3.572 34.341 1.00 97.88 194 PRO A C 1
ATOM 1503 O O . PRO A 1 194 ? -15.117 2.972 35.381 1.00 97.88 194 PRO A O 1
ATOM 1506 N N . ASN A 1 195 ? -13.956 4.561 34.315 1.00 97.38 195 ASN A N 1
ATOM 1507 C CA . ASN A 1 195 ? -13.220 5.032 35.485 1.00 97.38 195 ASN A CA 1
ATOM 1508 C C . ASN A 1 195 ? -13.394 6.551 35.687 1.00 97.38 195 ASN A C 1
ATOM 1510 O O . ASN A 1 195 ? -13.962 7.261 34.848 1.00 97.38 195 ASN A O 1
ATOM 1514 N N . GLY A 1 196 ? -12.970 7.048 36.854 1.00 97.25 196 GLY A N 1
ATOM 1515 C CA . GLY A 1 196 ? -13.002 8.473 37.199 1.00 97.25 196 GLY A CA 1
ATOM 1516 C C . GLY A 1 196 ? -14.361 9.141 36.949 1.00 97.25 196 GLY A C 1
ATOM 1517 O O . GLY A 1 196 ? -15.407 8.667 37.391 1.00 97.25 196 GLY A O 1
ATOM 1518 N N . ARG A 1 197 ? -14.354 10.249 36.197 1.00 97.81 197 ARG A N 1
ATOM 1519 C CA . ARG A 1 197 ? -15.566 11.032 35.906 1.00 97.81 197 ARG A CA 1
ATOM 1520 C C . ARG A 1 197 ? -16.594 10.261 35.069 1.00 97.81 197 ARG A C 1
ATOM 1522 O O . ARG A 1 197 ? -17.789 10.480 35.254 1.00 97.81 197 ARG A O 1
ATOM 1529 N N . ALA A 1 198 ? -16.164 9.384 34.160 1.00 97.81 198 ALA A N 1
ATOM 1530 C CA . ALA A 1 198 ? -17.084 8.605 33.330 1.00 97.81 198 ALA A CA 1
ATOM 1531 C C . ALA A 1 198 ? -17.916 7.642 34.189 1.00 97.81 198 ALA A C 1
ATOM 1533 O O . ALA A 1 198 ? -19.135 7.560 34.022 1.00 97.81 198 ALA A O 1
ATOM 1534 N N . LEU A 1 199 ? -17.277 7.002 35.174 1.00 98.25 199 LEU A N 1
ATOM 1535 C CA . LEU A 1 199 ? -17.946 6.157 36.163 1.00 98.25 199 LEU A CA 1
ATOM 1536 C C . LEU A 1 199 ? -18.994 6.952 36.950 1.00 98.25 199 LEU A C 1
ATOM 1538 O O . LEU A 1 199 ? -20.149 6.537 37.047 1.00 98.25 199 LEU A O 1
ATOM 1542 N N . ASP A 1 200 ? -18.620 8.128 37.461 1.00 98.12 200 ASP A N 1
ATOM 1543 C CA . ASP A 1 200 ? -19.538 8.986 38.216 1.00 98.12 200 ASP A CA 1
ATOM 1544 C C . ASP A 1 200 ? -20.752 9.426 37.385 1.00 98.12 200 ASP A C 1
ATOM 1546 O O . ASP A 1 200 ? -21.868 9.500 37.911 1.00 98.12 200 ASP A O 1
ATOM 1550 N N . ILE A 1 201 ? -20.556 9.696 36.088 1.00 97.81 201 ILE A N 1
ATOM 1551 C CA . ILE A 1 201 ? -21.642 10.028 35.160 1.00 97.81 201 ILE A CA 1
ATOM 1552 C C . ILE A 1 201 ? -22.565 8.820 34.964 1.00 97.81 201 ILE A C 1
ATOM 1554 O O . ILE A 1 201 ? -23.776 8.974 35.128 1.00 97.81 201 ILE A O 1
ATOM 1558 N N . CYS A 1 202 ? -22.025 7.627 34.690 1.00 97.94 202 CYS A N 1
ATOM 1559 C CA . CYS A 1 202 ? -22.820 6.404 34.519 1.00 97.94 202 CYS A CA 1
ATOM 1560 C C . CYS A 1 202 ? -23.661 6.104 35.770 1.00 97.94 202 CYS A C 1
ATOM 1562 O O . CYS A 1 202 ? -24.878 5.922 35.688 1.00 97.94 202 CYS A O 1
ATOM 1564 N N . VAL A 1 203 ? -23.033 6.167 36.949 1.00 98.25 203 VAL A N 1
ATOM 1565 C CA . VAL A 1 203 ? -23.693 6.010 38.255 1.00 98.25 203 VAL A CA 1
ATOM 1566 C C . VAL A 1 203 ? -24.780 7.073 38.459 1.00 98.25 203 VAL A C 1
ATOM 1568 O O . VAL A 1 203 ? -25.861 6.783 38.978 1.00 98.25 203 VAL A O 1
ATOM 1571 N N . ALA A 1 204 ? -24.534 8.320 38.047 1.00 98.00 204 ALA A N 1
ATOM 1572 C CA . ALA A 1 204 ? -25.513 9.394 38.159 1.00 98.00 204 ALA A CA 1
ATOM 1573 C C . ALA A 1 204 ? -26.706 9.237 37.206 1.00 98.00 204 ALA A C 1
ATOM 1575 O O . ALA A 1 204 ? -27.818 9.583 37.615 1.00 98.00 204 ALA A O 1
ATOM 1576 N N . ILE A 1 205 ? -26.495 8.748 35.982 1.00 97.56 205 ILE A N 1
ATOM 1577 C CA . ILE A 1 205 ? -27.559 8.470 35.007 1.00 97.56 205 ILE A CA 1
ATOM 1578 C C . ILE A 1 205 ? -28.445 7.342 35.531 1.00 97.56 205 ILE A C 1
ATOM 1580 O O . ILE A 1 205 ? -29.647 7.561 35.704 1.00 97.56 205 ILE A O 1
ATOM 1584 N N . TYR A 1 206 ? -27.849 6.200 35.893 1.00 98.12 206 TYR A N 1
ATOM 1585 C CA . TYR A 1 206 ? -28.581 5.075 36.477 1.00 98.12 206 TYR A CA 1
ATOM 1586 C C . TYR A 1 206 ? -29.385 5.517 37.705 1.00 98.12 206 TYR A C 1
ATOM 1588 O O . TYR A 1 206 ? -30.596 5.317 37.768 1.00 98.12 206 TYR A O 1
ATOM 1596 N N . GLY A 1 207 ? -28.742 6.221 38.643 1.00 97.69 207 GLY A N 1
ATOM 1597 C CA . GLY A 1 207 ? -29.405 6.664 39.866 1.00 97.69 207 GLY A CA 1
ATOM 1598 C C . GLY A 1 207 ? -30.586 7.611 39.632 1.00 97.69 207 GLY A C 1
ATOM 1599 O O . GLY A 1 207 ? -31.555 7.566 40.382 1.00 97.69 207 GLY A O 1
ATOM 1600 N N . LYS A 1 208 ? -30.541 8.468 38.600 1.00 97.31 208 LYS A N 1
ATOM 1601 C CA . LYS A 1 208 ? -31.689 9.314 38.220 1.00 97.31 208 LYS A CA 1
ATOM 1602 C C . LYS A 1 208 ? -32.821 8.478 37.615 1.00 97.31 208 LYS A C 1
ATOM 1604 O O . LYS A 1 208 ? -33.977 8.698 37.968 1.00 97.31 208 LYS A O 1
ATOM 1609 N N . ARG A 1 209 ? -32.492 7.551 36.709 1.00 96.50 209 ARG A N 1
ATOM 1610 C CA . ARG A 1 209 ? -33.463 6.722 35.979 1.00 96.50 209 ARG A CA 1
ATOM 1611 C C . ARG A 1 209 ? -34.192 5.746 36.903 1.00 96.50 209 ARG A C 1
ATOM 1613 O O . ARG A 1 209 ? -35.420 5.731 36.906 1.00 96.50 209 ARG A O 1
ATOM 1620 N N . ASP A 1 210 ? -33.462 5.018 37.741 1.00 97.31 210 ASP A N 1
ATOM 1621 C CA . ASP A 1 210 ? -34.043 4.073 38.704 1.00 97.31 210 ASP A CA 1
ATOM 1622 C C . ASP A 1 210 ? -34.908 4.796 39.754 1.00 97.31 210 ASP A C 1
ATOM 1624 O O . ASP A 1 210 ? -36.044 4.403 40.008 1.00 97.31 210 ASP A O 1
ATOM 1628 N N . ALA A 1 211 ? -34.448 5.933 40.294 1.00 97.38 211 ALA A N 1
ATOM 1629 C CA . ALA A 1 211 ? -35.244 6.720 41.241 1.00 97.38 211 ALA A CA 1
ATOM 1630 C C . ALA A 1 211 ? -36.539 7.278 40.626 1.00 97.38 211 ALA A C 1
ATOM 1632 O O . ALA A 1 211 ? -37.584 7.290 41.286 1.00 97.38 211 ALA A O 1
ATOM 1633 N N . LEU A 1 212 ? -36.486 7.727 39.366 1.00 96.88 212 LEU A N 1
ATOM 1634 C CA . LEU A 1 212 ? -37.671 8.164 38.627 1.00 96.88 212 LEU A CA 1
ATOM 1635 C C . LEU A 1 212 ? -38.649 6.999 38.426 1.00 96.88 212 LEU A C 1
ATOM 1637 O O . LEU A 1 212 ? -39.837 7.171 38.684 1.00 96.88 212 LEU A O 1
ATOM 1641 N N . SER A 1 213 ? -38.146 5.823 38.038 1.00 96.69 213 SER A N 1
ATOM 1642 C CA . SER A 1 213 ? -38.944 4.605 37.848 1.00 96.69 213 SER A CA 1
ATOM 1643 C C . SER A 1 213 ? -39.651 4.168 39.138 1.00 96.69 213 SER A C 1
ATOM 1645 O O . SER A 1 213 ? -40.855 3.929 39.138 1.00 96.69 213 SER A O 1
ATOM 1647 N N . ARG A 1 214 ? -38.938 4.157 40.275 1.00 96.38 214 ARG A N 1
ATOM 1648 C CA . ARG A 1 214 ? -39.491 3.733 41.576 1.00 96.38 214 ARG A CA 1
ATOM 1649 C C . ARG A 1 214 ? -40.513 4.700 42.165 1.00 96.38 214 ARG A C 1
ATOM 1651 O O . ARG A 1 214 ? -41.443 4.271 42.838 1.00 96.38 214 ARG A O 1
ATOM 1658 N N . THR A 1 215 ? -40.309 6.007 41.995 1.00 97.00 215 THR A N 1
ATOM 1659 C CA . THR A 1 215 ? -41.109 7.030 42.699 1.00 97.00 215 THR A CA 1
ATOM 1660 C C . THR A 1 215 ? -42.144 7.726 41.820 1.00 97.00 215 THR A C 1
ATOM 1662 O O . THR A 1 215 ? -43.014 8.422 42.348 1.00 97.00 215 THR A O 1
ATOM 1665 N N . GLY A 1 216 ? -42.025 7.614 40.494 1.00 96.81 216 GLY A N 1
ATOM 1666 C CA . GLY A 1 216 ? -42.823 8.371 39.526 1.00 96.81 216 GLY A CA 1
ATOM 1667 C C . GLY A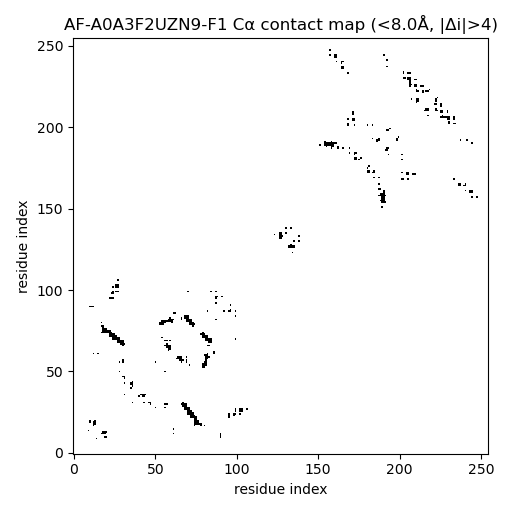 1 216 ? -42.571 9.886 39.555 1.00 96.81 216 GLY A C 1
ATOM 1668 O O . GLY A 1 216 ? -43.326 10.649 38.956 1.00 96.81 216 GLY A O 1
ATOM 1669 N N . LYS A 1 217 ? -41.544 10.355 40.278 1.00 95.38 217 LYS A N 1
ATOM 1670 C CA . LYS A 1 217 ? -41.242 11.780 40.484 1.00 95.38 217 LYS A CA 1
ATOM 1671 C C . LYS A 1 217 ? -39.790 12.076 40.129 1.00 95.38 217 LYS A C 1
ATOM 1673 O O . LYS A 1 217 ? -38.909 11.256 40.333 1.00 95.38 217 LYS A O 1
ATOM 1678 N N . SER A 1 218 ? -39.528 13.290 39.649 1.00 93.88 218 SER A N 1
ATOM 1679 C CA . SER A 1 218 ? -38.179 13.772 39.302 1.00 93.88 218 SER A CA 1
ATOM 1680 C C . SER A 1 218 ? -37.520 14.619 40.400 1.00 93.88 218 SER A C 1
ATOM 1682 O O . SER A 1 218 ? -36.373 15.050 40.254 1.00 93.88 218 SER A O 1
ATOM 1684 N N . ARG A 1 219 ? -38.251 14.901 41.488 1.00 95.62 219 ARG A N 1
ATOM 1685 C CA . ARG A 1 219 ? -37.826 15.752 42.608 1.00 95.62 219 ARG A CA 1
ATOM 1686 C C . ARG A 1 219 ? -38.561 15.400 43.902 1.00 95.62 219 ARG A C 1
ATOM 1688 O O . ARG A 1 219 ? -39.620 14.777 43.876 1.00 95.62 219 ARG A O 1
ATOM 1695 N N . GLY A 1 220 ? -38.023 15.872 45.024 1.00 96.62 220 GLY A N 1
ATOM 1696 C CA . GLY A 1 220 ? -38.576 15.670 46.366 1.00 96.62 220 GLY A CA 1
ATOM 1697 C C . GLY A 1 220 ? -37.779 14.659 47.189 1.00 96.62 220 GLY A C 1
ATOM 1698 O O . GLY A 1 220 ? -36.898 13.978 46.670 1.00 96.62 220 GLY A O 1
ATOM 1699 N N . ARG A 1 221 ? -38.092 14.576 48.487 1.00 97.00 221 ARG A N 1
ATOM 1700 C CA . ARG A 1 221 ? -37.344 13.769 49.464 1.00 97.00 221 ARG A CA 1
ATOM 1701 C C . ARG A 1 221 ? -37.228 12.296 49.055 1.00 97.00 221 ARG A C 1
ATOM 1703 O O . ARG A 1 221 ? -36.115 11.796 48.966 1.00 97.00 221 ARG A O 1
ATOM 1710 N N . LEU A 1 222 ? -38.349 11.663 48.700 1.00 95.69 222 LEU A N 1
ATOM 1711 C CA . LEU A 1 222 ? -38.386 10.254 48.278 1.00 95.69 222 LEU A CA 1
ATOM 1712 C C . LEU A 1 222 ? -37.515 9.982 47.043 1.00 95.69 222 LEU A C 1
ATOM 1714 O O . LEU A 1 222 ? -36.804 8.985 46.995 1.00 95.69 222 LEU A O 1
ATOM 1718 N N . TYR A 1 223 ? -37.532 10.884 46.056 1.00 96.75 223 TYR A N 1
ATOM 1719 C CA . TYR A 1 223 ? -36.681 10.765 44.870 1.00 96.75 223 TYR A CA 1
ATOM 1720 C C . TYR A 1 223 ? -35.197 10.914 45.227 1.00 96.75 223 TYR A C 1
ATOM 1722 O O . TYR A 1 223 ? -34.368 10.144 44.748 1.00 96.75 223 TYR A O 1
ATOM 1730 N N . SER A 1 224 ? -34.850 11.885 46.078 1.00 97.44 224 SER A N 1
ATOM 1731 C CA . SER A 1 224 ? -33.470 12.094 46.526 1.00 97.44 224 SER A CA 1
ATOM 1732 C C . SER A 1 224 ? -32.928 10.890 47.300 1.00 97.44 224 SER A C 1
ATOM 1734 O O . SER A 1 224 ? -31.808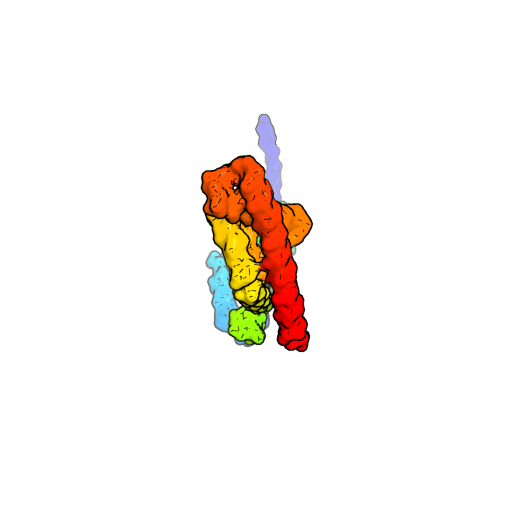 10.463 47.031 1.00 97.44 224 SER A O 1
ATOM 1736 N N . GLU A 1 225 ? -33.722 10.326 48.212 1.00 97.50 225 GLU A N 1
ATOM 1737 C CA . GLU A 1 225 ? -33.374 9.124 48.979 1.00 97.50 225 GLU A CA 1
ATOM 1738 C C . GLU A 1 225 ? -33.199 7.912 48.050 1.00 97.50 225 GLU A C 1
ATOM 1740 O O . GLU A 1 225 ? -32.139 7.284 48.060 1.00 97.50 225 GLU A O 1
ATOM 1745 N N . ALA A 1 226 ? -34.169 7.651 47.162 1.00 96.12 226 ALA A N 1
ATOM 1746 C CA . ALA A 1 226 ? -34.077 6.573 46.177 1.00 96.12 226 ALA A CA 1
ATOM 1747 C C . ALA A 1 226 ? -32.829 6.712 45.289 1.00 96.12 226 ALA A C 1
ATOM 1749 O O . ALA A 1 226 ? -32.085 5.754 45.108 1.00 96.12 226 ALA A O 1
ATOM 1750 N N . LYS A 1 227 ? -32.532 7.924 44.807 1.00 97.69 227 LYS A N 1
ATOM 1751 C CA . LYS A 1 227 ? -31.367 8.205 43.957 1.00 97.69 227 LYS A CA 1
ATOM 1752 C C . LYS A 1 227 ? -30.037 7.913 44.649 1.00 97.69 227 LYS A C 1
ATOM 1754 O O . LYS A 1 227 ? -29.106 7.465 43.983 1.00 97.69 227 LYS A O 1
ATOM 1759 N N . VAL A 1 228 ? -29.906 8.194 45.947 1.00 97.94 228 VAL A N 1
ATOM 1760 C CA . VAL A 1 228 ? -28.685 7.873 46.710 1.00 97.94 228 VAL A CA 1
ATOM 1761 C C . VAL A 1 228 ? -28.495 6.358 46.796 1.00 97.94 228 VAL A C 1
ATOM 1763 O O . VAL A 1 228 ? -27.403 5.873 46.498 1.00 97.94 228 VAL A O 1
ATOM 1766 N N . VAL A 1 229 ? -29.562 5.614 47.104 1.00 97.75 229 VAL A N 1
ATOM 1767 C CA . VAL A 1 229 ? -29.539 4.143 47.164 1.00 97.75 229 VAL A CA 1
ATOM 1768 C C . VAL A 1 229 ? -29.166 3.543 45.806 1.00 97.75 229 VAL A C 1
ATOM 1770 O O . VAL A 1 229 ? -28.228 2.754 45.719 1.00 97.75 229 VAL A O 1
ATOM 1773 N N . SER A 1 230 ? -29.818 3.977 44.724 1.00 97.69 230 SER A N 1
ATOM 1774 C CA . SER A 1 230 ? -29.537 3.503 43.363 1.00 97.69 230 SER A CA 1
ATOM 1775 C C . SER A 1 230 ? -28.099 3.793 42.923 1.00 97.69 230 SER A C 1
ATOM 1777 O O . SER A 1 230 ? -27.471 2.967 42.265 1.00 97.69 230 SER A O 1
ATOM 1779 N N . LYS A 1 231 ? -27.533 4.947 43.308 1.00 98.12 231 LYS A N 1
ATOM 1780 C CA . LYS A 1 231 ? -26.121 5.258 43.037 1.00 98.12 231 LYS A CA 1
ATOM 1781 C C . LYS A 1 231 ? -25.171 4.310 43.769 1.00 98.12 231 LYS A C 1
ATOM 1783 O O . LYS A 1 231 ? -24.174 3.896 43.187 1.00 98.12 231 LYS A O 1
ATOM 1788 N N . SER A 1 232 ? -25.468 3.995 45.031 1.00 97.94 232 SER A N 1
ATOM 1789 C CA . SER A 1 232 ? -24.683 3.043 45.823 1.00 97.94 232 SER A CA 1
ATOM 1790 C C . SER A 1 232 ? -24.698 1.658 45.176 1.00 97.94 232 SER A C 1
ATOM 1792 O O . SER A 1 232 ? -23.640 1.072 44.965 1.00 97.94 232 SER A O 1
ATOM 1794 N N . GLN A 1 233 ? -25.881 1.187 44.767 1.00 97.88 233 GLN A N 1
ATOM 1795 C CA . GLN A 1 233 ? -26.044 -0.096 44.080 1.00 97.88 233 GLN A CA 1
ATOM 1796 C C . GLN A 1 233 ? -25.258 -0.154 42.763 1.00 97.88 233 GLN A C 1
ATOM 1798 O O . GLN A 1 233 ? -24.570 -1.134 42.503 1.00 97.88 233 GLN A O 1
ATOM 1803 N N . ALA A 1 234 ? -25.300 0.910 41.950 1.00 97.88 234 ALA A N 1
ATOM 1804 C CA . ALA A 1 234 ? -24.529 0.956 40.707 1.00 97.88 234 ALA A CA 1
ATOM 1805 C C . ALA A 1 234 ? -23.016 0.867 40.948 1.00 97.88 234 ALA A C 1
ATOM 1807 O O . ALA A 1 234 ? -22.323 0.176 40.208 1.00 97.88 234 ALA A O 1
ATOM 1808 N N . ARG A 1 235 ? -22.495 1.531 41.991 1.00 98.44 235 ARG A N 1
ATOM 1809 C CA . ARG A 1 235 ? -21.075 1.408 42.366 1.00 98.44 235 ARG A CA 1
ATOM 1810 C C . ARG A 1 235 ? -20.720 -0.020 42.772 1.00 98.44 235 ARG A C 1
ATOM 1812 O O . ARG A 1 235 ? -19.662 -0.498 42.383 1.00 98.44 235 ARG A O 1
ATOM 1819 N N . GLN A 1 236 ? -21.601 -0.689 43.514 1.00 98.12 236 GLN A N 1
ATOM 1820 C CA . GLN A 1 236 ? -21.410 -2.087 43.886 1.00 98.12 236 GLN A CA 1
ATOM 1821 C C . GLN A 1 236 ? -21.346 -2.988 42.646 1.00 98.12 236 GLN A C 1
ATOM 1823 O O . GLN A 1 236 ? -20.398 -3.750 42.518 1.00 98.12 236 GLN A O 1
ATOM 1828 N N . TRP A 1 237 ? -22.275 -2.846 41.696 1.00 98.25 237 TRP A N 1
ATOM 1829 C CA . TRP A 1 237 ? -22.243 -3.628 40.454 1.00 98.25 237 TRP A CA 1
ATOM 1830 C C . TRP A 1 237 ? -20.986 -3.385 39.621 1.00 98.25 237 TRP A C 1
ATOM 1832 O O . TRP A 1 237 ? -20.429 -4.331 39.076 1.00 98.25 237 TRP A O 1
ATOM 1842 N N . PHE A 1 238 ? -20.494 -2.145 39.544 1.00 98.44 238 PHE A N 1
ATOM 1843 C CA . PHE A 1 238 ? -19.210 -1.879 38.892 1.00 98.44 238 PHE A CA 1
ATOM 1844 C C . PHE A 1 238 ? -18.035 -2.547 39.617 1.00 98.44 238 PHE A C 1
ATOM 1846 O O . PHE A 1 238 ? -17.152 -3.086 38.958 1.00 98.44 238 PHE A O 1
ATOM 1853 N N . SER A 1 239 ? -18.043 -2.562 40.952 1.00 97.94 239 SER A N 1
ATOM 1854 C CA . SER A 1 239 ? -17.031 -3.269 41.743 1.00 97.94 239 SER A CA 1
ATOM 1855 C C . SER A 1 239 ? -17.095 -4.786 41.540 1.00 97.94 239 SER A C 1
ATOM 1857 O O . SER A 1 239 ? -16.060 -5.428 41.406 1.00 97.94 239 SER A O 1
ATOM 1859 N N . GLU A 1 240 ? -18.294 -5.367 41.500 1.00 97.94 240 GLU A N 1
ATOM 1860 C CA . GLU A 1 240 ? -18.503 -6.795 41.232 1.00 97.94 240 GLU A CA 1
ATOM 1861 C C . GLU A 1 240 ? -18.061 -7.166 39.811 1.00 97.94 240 GLU A C 1
ATOM 1863 O O . GLU A 1 240 ? -17.358 -8.155 39.620 1.00 97.94 240 GLU A O 1
ATOM 1868 N N . ALA A 1 241 ? -18.403 -6.341 38.818 1.00 97.88 241 ALA A N 1
ATOM 1869 C CA . ALA A 1 241 ? -17.946 -6.511 37.443 1.00 97.88 241 ALA A CA 1
ATOM 1870 C C . ALA A 1 241 ? -16.416 -6.446 37.340 1.00 97.88 241 ALA A C 1
ATOM 1872 O O . ALA A 1 241 ? -15.816 -7.256 36.638 1.00 97.88 241 ALA A O 1
ATOM 1873 N N . GLN A 1 242 ? -15.778 -5.526 38.070 1.00 97.94 242 GLN A N 1
ATOM 1874 C CA . GLN A 1 242 ? -14.321 -5.435 38.119 1.00 97.94 242 GLN A CA 1
ATOM 1875 C C . GLN A 1 242 ? -13.701 -6.720 38.681 1.00 97.94 242 GLN A C 1
ATOM 1877 O O . GLN A 1 242 ? -12.798 -7.276 38.060 1.00 97.94 242 GLN A O 1
ATOM 1882 N N . LEU A 1 243 ? -14.234 -7.240 39.791 1.00 97.44 243 LEU A N 1
ATOM 1883 C CA . LEU A 1 243 ? -13.770 -8.502 40.369 1.00 97.44 243 LEU A CA 1
ATOM 1884 C C . LEU A 1 243 ? -13.932 -9.675 39.391 1.00 97.44 243 LEU A C 1
ATOM 1886 O O . LEU A 1 243 ? -13.026 -10.496 39.280 1.00 97.44 243 LEU A O 1
ATOM 1890 N N . ILE A 1 244 ? -15.047 -9.757 38.656 1.00 96.94 244 ILE A N 1
ATOM 1891 C CA . ILE A 1 244 ? -15.263 -10.802 37.637 1.00 96.94 244 ILE A CA 1
ATOM 1892 C C . ILE A 1 244 ? -14.178 -10.747 36.554 1.00 96.94 244 ILE A C 1
ATOM 1894 O O . ILE A 1 244 ? -13.624 -11.785 36.195 1.00 96.94 244 ILE A O 1
ATOM 1898 N N . LEU A 1 245 ? -13.854 -9.551 36.055 1.00 96.12 245 LEU A N 1
ATOM 1899 C CA . LEU A 1 245 ? -12.819 -9.379 35.033 1.00 96.12 245 LEU A CA 1
ATOM 1900 C C . LEU A 1 245 ? -11.427 -9.746 35.558 1.00 96.12 245 LEU A C 1
ATOM 1902 O O . LEU A 1 245 ? -10.685 -10.437 34.865 1.00 96.12 245 LEU A O 1
ATOM 1906 N N . GLU A 1 246 ? -11.098 -9.358 36.792 1.00 95.94 246 GLU A N 1
ATOM 1907 C CA . GLU A 1 246 ? -9.826 -9.716 37.432 1.00 95.94 246 GLU A CA 1
ATOM 1908 C C . GLU A 1 246 ? -9.666 -11.242 37.571 1.00 95.94 246 GLU A C 1
ATOM 1910 O O . GLU A 1 246 ? -8.597 -11.783 37.292 1.00 95.94 246 GLU A O 1
ATOM 1915 N N . HIS A 1 247 ? -10.734 -11.967 37.927 1.00 95.75 247 HIS A N 1
ATOM 1916 C CA . HIS A 1 247 ? -10.701 -13.435 37.998 1.00 95.75 247 HIS A CA 1
ATOM 1917 C C . HIS A 1 247 ? -10.596 -14.092 36.614 1.00 95.75 247 HIS A C 1
ATOM 1919 O O . HIS A 1 247 ? -9.933 -15.122 36.472 1.00 95.75 247 HIS A O 1
ATOM 1925 N N . LEU A 1 248 ? -11.228 -13.507 35.592 1.00 93.56 248 LEU A N 1
ATOM 1926 C CA . LEU A 1 248 ? -11.154 -14.005 34.218 1.00 93.56 248 LEU A CA 1
ATOM 1927 C C . LEU A 1 248 ? -9.719 -13.920 33.673 1.00 93.56 248 LEU A C 1
ATOM 1929 O O . LEU A 1 248 ? -9.236 -14.880 33.066 1.00 93.56 248 LEU A O 1
ATOM 1933 N N . ASP A 1 249 ? -9.018 -12.822 33.957 1.00 90.12 249 ASP A N 1
ATOM 1934 C CA . ASP A 1 249 ? -7.640 -12.596 33.507 1.00 90.12 249 ASP A CA 1
ATOM 1935 C C . ASP A 1 249 ? -6.644 -13.570 34.157 1.00 90.12 249 ASP A C 1
ATOM 1937 O O . ASP A 1 249 ? -5.760 -14.089 33.476 1.00 90.12 249 ASP A O 1
ATOM 1941 N N . LEU A 1 250 ? -6.835 -13.919 35.435 1.00 82.94 250 LEU A N 1
ATOM 1942 C CA . LEU A 1 250 ? -6.010 -14.918 36.135 1.00 82.94 250 LEU A CA 1
ATOM 1943 C C . LEU A 1 250 ? -6.193 -16.349 35.603 1.00 82.94 250 LEU A C 1
ATOM 1945 O O . LEU A 1 250 ? -5.317 -17.193 35.785 1.00 82.94 250 LEU A O 1
ATOM 1949 N N . SER A 1 251 ? -7.334 -16.635 34.971 1.00 76.25 251 SER A N 1
ATOM 1950 C CA . SER A 1 251 ? -7.662 -17.962 34.435 1.00 76.25 251 SER A CA 1
ATOM 1951 C C . SER A 1 251 ? -7.187 -18.188 32.997 1.00 76.25 251 SER A C 1
ATOM 1953 O O . SER A 1 251 ? -7.189 -19.326 32.522 1.00 76.25 251 SER A O 1
ATOM 1955 N N . SER A 1 252 ? -6.771 -17.129 32.292 1.00 75.38 252 SER A N 1
ATOM 1956 C CA . SER A 1 252 ? -6.229 -17.279 30.944 1.00 75.38 252 SER A CA 1
ATOM 1957 C C . SER A 1 252 ? -4.827 -17.891 31.024 1.00 75.38 252 SER A C 1
ATOM 1959 O O . SER A 1 252 ? -3.964 -17.336 31.706 1.00 75.38 252 SER A O 1
ATOM 1961 N N . PRO A 1 253 ? -4.566 -19.031 30.353 1.00 60.59 253 PRO A N 1
ATOM 1962 C CA . PRO A 1 253 ? -3.233 -19.612 30.331 1.00 60.59 253 PRO A CA 1
ATOM 1963 C C . PRO A 1 253 ? -2.279 -18.581 29.735 1.00 60.59 253 PRO A C 1
ATOM 1965 O O . PRO A 1 253 ? -2.527 -18.073 28.639 1.00 60.59 253 PRO A O 1
ATOM 1968 N N . VAL A 1 254 ? -1.215 -18.259 30.472 1.00 53.06 254 VAL A N 1
ATOM 1969 C CA . VAL A 1 254 ? -0.106 -17.448 29.966 1.00 53.06 254 VAL A CA 1
ATOM 1970 C C . VAL A 1 254 ? 0.417 -18.169 28.723 1.00 53.06 254 VAL A C 1
ATOM 1972 O O . VAL A 1 254 ? 0.997 -19.249 28.837 1.00 53.06 254 VAL A O 1
ATOM 1975 N N . LYS A 1 255 ? 0.080 -17.634 27.547 1.00 50.03 255 LYS A N 1
ATOM 1976 C CA . LYS A 1 255 ? 0.570 -18.121 26.256 1.00 50.03 255 LYS A CA 1
ATOM 1977 C C . LYS A 1 255 ? 2.047 -17.792 26.099 1.00 50.03 255 LYS A C 1
ATOM 1979 O O . LYS A 1 255 ? 2.444 -16.686 26.528 1.00 50.03 255 LYS A O 1
#